Protein AF-A0A1E5R4B5-F1 (afdb_monomer_lite)

Foldseek 3Di:
DDDAWAADLVVLLVLVVCVLCVCLVPDPDPPAPLCLLVLLLVVVPNWFDFLCSRQNLLCLLVSLCVVVVADADLQLSLLSSLLLLLLPDPFDSVLSSQLLNLQQVVQQVVDDPNHRRGDDLVSLVPDDLVRSLVSNVNGVVSSQSSVLSSVSNPDPTRDQDLVVQCVRPSDDDLSSQSSNCRSQQDNDWANFDPQLQQCCLQVVVADDPVRSDGDPDRVVSGVSNPVRGDSSNRNSSVSSRVRCCRQAVDPDPDGNLQLRLRPPRPPRPDHHPPLLVPAVNVCSSVDRPVQVPDDPPDRNVVNVVVSSCCSCVVPVTGTDDDSDRPTHPPAVVQQVVCCVRNVGGSDDDPDPPDDDDDDDDDDDDDDDD

Sequence (369 aa):
MGKTNKMNVSQFVQYINKTVFKSLEEDLPSEYPILAKYKQIRFMRKLMSSTVDVKGCMNTPLVINYKYKIIPSIQDLKLQVLISLMLSPQTKDEMTFDAFENMFIDSLKFDKKGVRKGISIEYLKQKKTDEIDELIKKVGFHKRKAQNIKDLSELTEVPEKYEEVLDIKGVGPKIGLLYMQNGVGENMGIGVDTHVNRFASKFEWIKNDKGRKPLKNAEHTRELLEASIEKKFWAEINLILVGFGQNICTSTQRPKCDVCLVSKCKDRRVEIDETLKNGIVKDIEDLDISYLSKENADKNYRKILAWKVLVQERYGIEMRFGDEDLLGDWDQKFDQLSKELYGYGLLEEKDANEPKFKKVKIEVKQEII

Secondary structure (DSSP, 8-state):
--------HHHHHHHHHHHHTGGGSS---TT-HHHHHHHHHHHHHHTB--HHHHHSTTTHHHHHHHHHT----HHHHHHHHHHHHHH-TTS-HHHHHHHHHHHHHHHTT--SSS---SS-HHHHHH--HHHHHHHHTTSTTHHHHHHHHHHGGG-SS---SHHHHHTSBTB-HHHHHHHIIIII----S----HHHHHHHHHTT-S--TTTTSPPS-HHHHHHHHHTTS-GGGTTHHHHHHHHHHHHTS-SSS---TTT---TT-TT--SPPPHHHHTTHHHHTTT--GGGGTSS-HHHHHHHHHHHHHHHHHHH-PPBP-TT-----SSHHHHHHHHHHHHSS-SS----TT---PPPP---------

Organism: Hanseniaspora uvarum (NCBI:txid29833)

pLDDT: mean 73.56, std 23.12, range [24.83, 98.69]

Structure (mmCIF, N/CA/C/O backbone):
data_AF-A0A1E5R4B5-F1
#
_entry.id   AF-A0A1E5R4B5-F1
#
loop_
_atom_site.group_PDB
_atom_site.id
_atom_site.type_symbol
_atom_site.label_atom_id
_atom_site.label_alt_id
_atom_site.label_comp_id
_atom_site.label_asym_id
_atom_site.label_entity_id
_atom_site.label_seq_id
_atom_site.pdbx_PDB_ins_code
_atom_site.Cartn_x
_atom_site.Cartn_y
_atom_site.Cartn_z
_atom_site.occupancy
_atom_site.B_iso_or_equiv
_atom_site.auth_seq_id
_atom_site.auth_comp_id
_atom_site.auth_asym_id
_atom_site.auth_atom_id
_atom_site.pdbx_PDB_model_num
ATOM 1 N N . MET A 1 1 ? -8.363 41.975 3.048 1.00 30.12 1 MET A N 1
ATOM 2 C CA . MET A 1 1 ? -8.986 40.772 2.448 1.00 30.12 1 MET A CA 1
ATOM 3 C C . MET A 1 1 ? -7.938 40.022 1.629 1.00 30.12 1 MET A C 1
ATOM 5 O O . MET A 1 1 ? -7.743 40.351 0.468 1.00 30.12 1 MET A O 1
ATOM 9 N N . GLY A 1 2 ? -7.221 39.068 2.229 1.00 28.16 2 GLY A N 1
ATOM 10 C CA . GLY A 1 2 ? -6.263 38.222 1.505 1.00 28.16 2 GLY A CA 1
ATOM 11 C C . GLY A 1 2 ? -6.908 36.894 1.117 1.00 28.16 2 GLY A C 1
ATOM 12 O O . GLY A 1 2 ? -7.425 36.199 1.990 1.00 28.16 2 GLY A O 1
ATOM 13 N N . LYS A 1 3 ? -6.899 36.541 -0.174 1.00 28.03 3 LYS A N 1
ATOM 14 C CA . LYS A 1 3 ? -7.256 35.187 -0.619 1.00 28.03 3 LYS A CA 1
ATOM 15 C C . LYS A 1 3 ? -6.057 34.276 -0.376 1.00 28.03 3 LYS A C 1
ATOM 17 O O . LYS A 1 3 ? -5.090 34.319 -1.125 1.00 28.03 3 LYS A O 1
ATOM 22 N N . THR A 1 4 ? -6.136 33.477 0.676 1.00 28.89 4 THR A N 1
ATOM 23 C CA . THR A 1 4 ? -5.170 32.423 0.972 1.00 28.89 4 THR A CA 1
ATOM 24 C C . THR A 1 4 ? -5.461 31.193 0.104 1.00 28.89 4 THR A C 1
ATOM 26 O O . THR A 1 4 ? -6.554 30.627 0.189 1.00 28.89 4 THR A O 1
ATOM 29 N N . ASN A 1 5 ? -4.514 30.801 -0.759 1.00 31.53 5 ASN A N 1
ATOM 30 C CA . ASN A 1 5 ? -4.542 29.509 -1.467 1.00 31.53 5 ASN A CA 1
ATOM 31 C C . ASN A 1 5 ? -4.562 28.393 -0.403 1.00 31.53 5 ASN A C 1
ATOM 33 O O . ASN A 1 5 ? -3.662 28.419 0.414 1.00 31.53 5 ASN A O 1
ATOM 37 N N . LYS A 1 6 ? -5.510 27.426 -0.399 1.00 31.11 6 LYS A N 1
ATOM 38 C CA . LYS A 1 6 ? -5.660 26.354 0.638 1.00 31.11 6 LYS A CA 1
ATOM 39 C C . LYS A 1 6 ? -5.664 24.915 0.085 1.00 31.11 6 LYS A C 1
ATOM 41 O O . LYS A 1 6 ? -6.312 24.714 -0.926 1.00 31.11 6 LYS A O 1
ATOM 46 N N . MET A 1 7 ? -5.032 23.935 0.740 1.00 36.53 7 MET A N 1
ATOM 47 C CA . MET A 1 7 ? -4.435 22.782 0.053 1.00 36.53 7 MET A CA 1
ATOM 48 C C . MET A 1 7 ? -5.426 21.726 -0.389 1.00 36.53 7 MET A C 1
ATOM 50 O O . MET A 1 7 ? -6.544 21.574 0.112 1.00 36.53 7 MET A O 1
ATOM 54 N N . ASN A 1 8 ? -4.994 20.996 -1.398 1.00 33.16 8 ASN A N 1
ATOM 55 C CA . ASN A 1 8 ? -5.771 19.990 -2.057 1.00 33.16 8 ASN A CA 1
ATOM 56 C C . ASN A 1 8 ? -5.171 18.613 -1.793 1.00 33.16 8 ASN A C 1
ATOM 58 O O . ASN A 1 8 ? -3.956 18.419 -1.751 1.00 33.16 8 ASN A O 1
ATOM 62 N N . VAL A 1 9 ? -6.071 17.646 -1.638 1.00 32.88 9 VAL A N 1
ATOM 63 C CA . VAL A 1 9 ? -5.762 16.230 -1.425 1.00 32.88 9 VAL A CA 1
ATOM 64 C C . VAL A 1 9 ? -4.741 15.720 -2.450 1.00 32.88 9 VAL A C 1
ATOM 66 O O . VAL A 1 9 ? -3.863 14.944 -2.094 1.00 32.88 9 VAL A O 1
ATOM 69 N N . SER A 1 10 ? -4.803 16.204 -3.692 1.00 31.56 10 SER A N 1
ATOM 70 C CA . SER A 1 10 ? -3.865 15.877 -4.763 1.00 31.56 10 SER A CA 1
ATOM 71 C C . SER A 1 10 ? -2.447 16.411 -4.519 1.00 31.56 10 SER A C 1
ATOM 73 O O . SER A 1 10 ? -1.508 15.642 -4.688 1.00 31.56 10 SER A O 1
ATOM 75 N N . GLN A 1 11 ? -2.239 17.646 -4.032 1.00 35.59 11 GLN A N 1
ATOM 76 C CA . GLN A 1 11 ? -0.881 18.086 -3.651 1.00 35.59 11 GLN A CA 1
ATOM 77 C C . GLN A 1 11 ? -0.393 17.462 -2.361 1.00 35.59 11 GLN A C 1
ATOM 79 O O . GLN A 1 11 ? 0.790 17.194 -2.244 1.00 35.59 11 GLN A O 1
ATOM 84 N N . PHE A 1 12 ? -1.266 17.231 -1.383 1.00 36.06 12 PHE A N 1
ATOM 85 C CA . PHE A 1 12 ? -0.868 16.536 -0.162 1.00 36.06 12 PHE A CA 1
ATOM 86 C C . PHE A 1 12 ? -0.370 15.119 -0.495 1.00 36.06 12 PHE A C 1
ATOM 88 O O . PHE A 1 12 ? 0.676 14.679 -0.019 1.00 36.06 12 PHE A O 1
ATOM 95 N N . VAL A 1 13 ? -1.053 14.452 -1.430 1.00 34.78 13 VAL A N 1
ATOM 96 C CA . VAL A 1 13 ? -0.585 13.208 -2.045 1.00 34.78 13 VAL A CA 1
ATOM 97 C C . VAL A 1 13 ? 0.692 13.433 -2.862 1.00 34.78 13 VAL A C 1
ATOM 99 O O . VAL A 1 13 ? 1.613 12.633 -2.723 1.00 34.78 13 VAL A O 1
ATOM 102 N N . GLN A 1 14 ? 0.827 14.499 -3.662 1.00 35.31 14 GLN A N 1
ATOM 103 C CA . GLN A 1 14 ? 2.099 14.838 -4.327 1.00 35.31 14 GLN A CA 1
ATOM 104 C C . GLN A 1 14 ? 3.229 15.122 -3.326 1.00 35.31 14 GLN A C 1
ATOM 106 O O . GLN A 1 14 ? 4.373 14.846 -3.662 1.00 35.31 14 GLN A O 1
ATOM 111 N N . TYR A 1 15 ? 2.937 15.606 -2.116 1.00 36.91 15 TYR A N 1
ATOM 112 C CA . TYR A 1 15 ? 3.918 15.902 -1.081 1.00 36.91 15 TYR A CA 1
ATOM 113 C C . TYR A 1 15 ? 4.430 14.620 -0.418 1.00 36.91 15 TYR A C 1
ATOM 115 O O . TYR A 1 15 ? 5.636 14.394 -0.398 1.00 36.91 15 TYR A O 1
ATOM 123 N N . ILE A 1 16 ? 3.531 13.739 0.041 1.00 33.56 16 ILE A N 1
ATOM 124 C CA . ILE A 1 16 ? 3.912 12.399 0.532 1.00 33.56 16 ILE A CA 1
ATOM 125 C C . ILE A 1 16 ? 4.726 11.677 -0.551 1.00 33.56 16 ILE A C 1
ATOM 127 O O . ILE A 1 16 ? 5.775 11.093 -0.283 1.00 33.56 16 ILE A O 1
ATOM 131 N N . ASN A 1 17 ? 4.290 11.800 -1.808 1.00 36.16 17 ASN A N 1
ATOM 132 C CA . ASN A 1 17 ? 5.069 11.358 -2.953 1.00 36.16 17 ASN A CA 1
ATOM 133 C C . ASN A 1 17 ? 6.431 12.079 -3.039 1.00 36.16 17 ASN A C 1
ATOM 135 O O . ASN A 1 17 ? 7.416 11.393 -3.245 1.00 36.16 17 ASN A O 1
ATOM 139 N N . LYS A 1 18 ? 6.548 13.399 -2.849 1.00 34.78 18 LYS A N 1
ATOM 140 C CA . LYS A 1 18 ? 7.823 14.149 -2.873 1.00 34.78 18 LYS A CA 1
ATOM 141 C C . LYS A 1 18 ? 8.830 13.630 -1.839 1.00 34.78 18 LYS A C 1
ATOM 143 O O . LYS A 1 18 ? 10.016 13.629 -2.140 1.00 34.78 18 LYS A O 1
ATOM 148 N N . THR A 1 19 ? 8.383 13.138 -0.681 1.00 35.81 19 THR A N 1
ATOM 149 C CA . THR A 1 19 ? 9.247 12.467 0.311 1.00 35.81 19 THR A CA 1
ATOM 150 C C . THR A 1 19 ? 9.650 11.059 -0.137 1.00 35.81 19 THR A C 1
ATOM 152 O O . THR A 1 19 ? 10.835 10.736 -0.142 1.00 35.81 19 THR A O 1
ATOM 155 N N . VAL A 1 20 ? 8.695 10.238 -0.592 1.00 35.91 20 VAL A N 1
ATOM 156 C CA . VAL A 1 20 ? 8.961 8.891 -1.149 1.00 35.91 20 VAL A CA 1
ATOM 157 C C . VAL A 1 20 ? 9.905 8.961 -2.360 1.00 35.91 20 VAL A C 1
ATOM 159 O O . VAL A 1 20 ? 10.783 8.124 -2.531 1.00 35.91 20 VAL A O 1
ATOM 162 N N . PHE A 1 21 ? 9.750 9.999 -3.176 1.00 38.56 21 PHE A N 1
ATOM 163 C CA . PHE A 1 21 ? 10.523 10.297 -4.373 1.00 38.56 21 PHE A CA 1
ATOM 164 C C . PHE A 1 21 ? 11.685 11.273 -4.118 1.00 38.56 21 PHE A C 1
ATOM 166 O O . PHE A 1 21 ? 12.286 11.739 -5.085 1.00 38.56 21 PHE A O 1
ATOM 173 N N . LYS A 1 22 ? 12.034 11.600 -2.865 1.00 37.03 22 LYS A N 1
ATOM 174 C CA . LYS A 1 22 ? 13.129 12.550 -2.587 1.00 37.03 22 LYS A CA 1
ATOM 175 C C . LYS A 1 22 ? 14.480 11.973 -3.005 1.00 37.03 22 LYS A C 1
ATOM 177 O O . LYS A 1 22 ? 15.272 12.630 -3.670 1.00 37.03 22 LYS A O 1
ATOM 182 N N . SER A 1 23 ? 14.649 10.670 -2.787 1.00 38.56 23 SER A N 1
ATOM 183 C CA . SER A 1 23 ? 15.762 9.870 -3.304 1.00 38.56 23 SER A CA 1
ATOM 184 C C . SER A 1 23 ? 15.718 9.649 -4.826 1.00 38.56 23 SER A C 1
ATOM 186 O O . SER A 1 23 ? 16.389 8.751 -5.326 1.00 38.56 23 SER A O 1
ATOM 188 N N . LEU A 1 24 ? 14.903 10.391 -5.591 1.00 37.53 24 LEU A N 1
ATOM 189 C CA . LEU A 1 24 ? 15.073 10.488 -7.044 1.00 37.53 24 LEU A CA 1
ATOM 190 C C . LEU A 1 24 ? 16.281 11.363 -7.409 1.00 37.53 24 LEU A C 1
ATOM 192 O O . LEU A 1 24 ? 16.841 11.159 -8.472 1.00 37.53 24 LEU A O 1
ATOM 196 N N . GLU A 1 25 ? 16.679 12.322 -6.573 1.00 38.19 25 GLU A N 1
ATOM 197 C CA . GLU A 1 25 ? 17.900 13.117 -6.810 1.00 38.19 25 GLU A CA 1
ATOM 198 C C . GLU A 1 25 ? 19.180 12.351 -6.446 1.00 38.19 25 GLU A C 1
ATOM 200 O O . GLU A 1 25 ? 20.282 12.780 -6.773 1.00 38.19 25 GLU A O 1
ATOM 205 N N . GLU A 1 26 ? 19.035 11.199 -5.791 1.00 45.81 26 GLU A N 1
ATOM 206 C CA . GLU A 1 26 ? 20.134 10.303 -5.466 1.00 45.81 26 GLU A CA 1
ATOM 207 C C . GLU A 1 26 ? 20.318 9.236 -6.546 1.00 45.81 26 GLU A C 1
ATOM 209 O O . GLU A 1 26 ? 19.380 8.510 -6.896 1.00 45.81 26 GLU A O 1
ATOM 214 N N . ASP A 1 27 ? 21.564 9.065 -6.990 1.00 47.72 27 ASP A N 1
ATOM 215 C CA . ASP A 1 27 ? 21.955 7.952 -7.846 1.00 47.72 27 ASP A CA 1
ATOM 216 C C . ASP A 1 27 ? 21.569 6.606 -7.210 1.00 47.72 27 ASP A C 1
ATOM 218 O O . ASP A 1 27 ? 22.111 6.170 -6.191 1.00 47.72 27 ASP A O 1
ATOM 222 N N . LEU A 1 28 ? 20.637 5.909 -7.864 1.00 50.09 28 LEU A N 1
ATOM 223 C CA . LEU A 1 28 ? 20.473 4.463 -7.733 1.00 50.09 28 LEU A CA 1
ATOM 224 C C . LEU A 1 28 ? 21.757 3.815 -8.294 1.00 50.09 28 LEU A C 1
ATOM 226 O O . LEU A 1 28 ? 21.981 3.948 -9.508 1.00 50.09 28 LEU A O 1
ATOM 230 N N . PRO A 1 29 ? 22.587 3.132 -7.479 1.00 47.28 29 PRO A N 1
ATOM 231 C CA . PRO A 1 29 ? 23.932 2.715 -7.872 1.00 47.28 29 PRO A CA 1
ATOM 232 C C . PRO A 1 29 ? 23.904 1.832 -9.121 1.00 47.28 29 PRO A C 1
ATOM 234 O O . PRO A 1 29 ? 23.050 0.957 -9.277 1.00 47.28 29 PRO A O 1
ATOM 237 N N . SER A 1 30 ? 24.834 2.073 -10.044 1.00 44.59 30 SER A N 1
ATOM 238 C CA . SER A 1 30 ? 24.826 1.444 -11.372 1.00 44.59 30 SER A CA 1
ATOM 239 C C . SER A 1 30 ? 25.215 -0.040 -11.363 1.00 44.59 30 SER A C 1
ATOM 241 O O . SER A 1 30 ? 24.959 -0.741 -12.341 1.00 44.59 30 SER A O 1
ATOM 243 N N . GLU A 1 31 ? 25.796 -0.536 -10.268 1.00 48.47 31 GLU A N 1
ATOM 244 C CA . GLU A 1 31 ? 26.486 -1.832 -10.222 1.00 48.47 31 GLU A CA 1
ATOM 245 C C . GLU A 1 31 ? 25.562 -3.062 -10.213 1.00 48.47 31 GLU A C 1
ATOM 247 O O . GLU A 1 31 ? 26.013 -4.167 -10.518 1.00 48.47 31 GLU A O 1
ATOM 252 N N . TYR A 1 32 ? 24.261 -2.903 -9.934 1.00 53.53 32 TYR A N 1
ATOM 253 C CA . TYR A 1 32 ? 23.318 -4.025 -9.925 1.00 53.53 32 TYR A CA 1
ATOM 254 C C . TYR A 1 32 ? 22.326 -3.990 -11.108 1.00 53.53 32 TYR A C 1
ATOM 256 O O . TYR A 1 32 ? 21.419 -3.151 -11.132 1.00 53.53 32 TYR A O 1
ATOM 264 N N . PRO A 1 33 ? 22.359 -4.980 -12.031 1.00 55.12 33 PRO A N 1
ATOM 265 C CA . PRO A 1 33 ? 21.401 -5.107 -13.145 1.00 55.12 33 PRO A CA 1
ATOM 266 C C . PRO A 1 33 ? 19.920 -5.186 -12.727 1.00 55.12 33 PRO A C 1
ATOM 268 O O . PRO A 1 33 ? 19.020 -4.958 -13.539 1.00 55.12 33 PRO A O 1
ATOM 271 N N . ILE A 1 34 ? 19.667 -5.506 -11.454 1.00 59.16 34 ILE A N 1
ATOM 272 C CA . ILE A 1 34 ? 18.358 -5.480 -10.793 1.00 59.16 34 ILE A CA 1
ATOM 273 C C . ILE A 1 34 ? 17.714 -4.079 -10.873 1.00 59.16 34 ILE A C 1
ATOM 275 O O . ILE A 1 34 ? 16.523 -3.956 -11.178 1.00 59.16 34 ILE A O 1
ATOM 279 N N . LEU A 1 35 ? 18.518 -3.021 -10.697 1.00 68.38 35 LEU A N 1
ATOM 280 C CA . LEU A 1 35 ? 18.054 -1.649 -10.507 1.00 68.38 35 LEU A CA 1
ATOM 281 C C . LEU A 1 35 ? 17.674 -0.966 -11.821 1.00 68.38 35 LEU A C 1
ATOM 283 O O . LEU A 1 35 ? 16.811 -0.100 -11.797 1.00 68.38 35 LEU A O 1
ATOM 287 N N . ALA A 1 36 ? 18.207 -1.379 -12.976 1.00 75.25 36 ALA A N 1
ATOM 288 C CA . ALA A 1 36 ? 17.871 -0.761 -14.267 1.00 75.25 36 ALA A CA 1
ATOM 289 C C . ALA A 1 36 ? 16.359 -0.814 -14.569 1.00 75.25 36 ALA A C 1
ATOM 291 O O . ALA A 1 36 ? 15.733 0.201 -14.868 1.00 75.25 36 ALA A O 1
ATOM 292 N N . LYS A 1 37 ? 15.726 -1.982 -14.388 1.00 82.69 37 LYS A N 1
ATOM 293 C CA . LYS A 1 37 ? 14.265 -2.121 -14.542 1.00 82.69 37 LYS A CA 1
ATOM 294 C C . LYS A 1 37 ? 13.506 -1.355 -13.452 1.00 82.69 37 LYS A C 1
ATOM 296 O O . LYS A 1 37 ? 12.418 -0.850 -13.716 1.00 82.69 37 LYS A O 1
ATOM 301 N N . TYR A 1 38 ? 14.066 -1.256 -12.243 1.00 82.94 38 TYR A N 1
ATOM 302 C CA . TYR A 1 38 ? 13.466 -0.488 -11.153 1.00 82.94 38 TYR A CA 1
ATOM 303 C C . TYR A 1 38 ? 13.477 1.021 -11.445 1.00 82.94 38 TYR A C 1
ATOM 305 O O . TYR A 1 38 ? 12.411 1.629 -11.373 1.00 82.94 38 TYR A O 1
ATOM 313 N N . LYS A 1 39 ? 14.607 1.594 -11.901 1.00 77.31 39 LYS A N 1
ATOM 314 C CA . LYS A 1 39 ? 14.732 2.986 -12.388 1.00 77.31 39 LYS A CA 1
ATOM 315 C C . LYS A 1 39 ? 13.614 3.322 -13.379 1.00 77.31 39 LYS A C 1
ATOM 317 O O . LYS A 1 39 ? 12.873 4.278 -13.180 1.00 77.31 39 LYS A O 1
ATOM 322 N N . GLN A 1 40 ? 13.415 2.474 -14.390 1.00 82.38 40 GLN A N 1
ATOM 323 C CA . GLN A 1 40 ? 12.398 2.663 -15.435 1.00 82.38 40 GLN A CA 1
ATOM 324 C C . GLN A 1 40 ? 10.958 2.627 -14.888 1.00 82.38 40 GLN A C 1
ATOM 326 O O . GLN A 1 40 ? 10.103 3.410 -15.310 1.00 82.38 40 GLN A O 1
ATOM 331 N N . ILE A 1 41 ? 10.670 1.735 -13.932 1.00 86.94 41 ILE A N 1
ATOM 332 C CA . ILE A 1 41 ? 9.365 1.667 -13.254 1.00 86.94 41 ILE A CA 1
ATOM 333 C C . ILE A 1 41 ? 9.134 2.915 -12.401 1.00 86.94 41 ILE A C 1
ATOM 335 O O . ILE A 1 41 ? 8.070 3.531 -12.480 1.00 86.94 41 ILE A O 1
ATOM 339 N N . ARG A 1 42 ? 10.138 3.299 -11.614 1.00 79.69 42 ARG A N 1
ATOM 340 C CA . ARG A 1 42 ? 10.139 4.459 -10.722 1.00 79.69 42 ARG A CA 1
ATOM 341 C C . ARG A 1 42 ? 9.941 5.764 -11.504 1.00 79.69 42 ARG A C 1
ATOM 343 O O . ARG A 1 42 ? 9.079 6.564 -11.146 1.00 79.69 42 ARG A O 1
ATOM 350 N N . PHE A 1 43 ? 10.621 5.905 -12.644 1.00 76.25 43 PHE A N 1
ATOM 351 C CA . PHE A 1 43 ? 10.423 6.984 -13.615 1.00 76.25 43 PHE A CA 1
ATOM 352 C C . PHE A 1 43 ? 8.975 7.054 -14.119 1.00 76.25 43 PHE A C 1
ATOM 354 O O . PHE A 1 43 ? 8.329 8.091 -13.976 1.00 76.25 43 PHE A O 1
ATOM 361 N N . MET A 1 44 ? 8.416 5.947 -14.631 1.00 82.56 44 MET A N 1
ATOM 362 C CA . MET A 1 44 ? 7.006 5.913 -15.053 1.00 82.56 44 MET A CA 1
ATOM 363 C C . MET A 1 44 ? 6.061 6.302 -13.907 1.00 82.56 44 MET A C 1
ATOM 365 O O . MET A 1 44 ? 5.085 7.018 -14.129 1.00 82.56 44 MET A O 1
ATOM 369 N N . ARG A 1 45 ? 6.353 5.865 -12.676 1.00 85.38 45 ARG A N 1
ATOM 370 C CA . ARG A 1 45 ? 5.545 6.181 -11.492 1.00 85.38 45 ARG A CA 1
ATOM 371 C C . ARG A 1 45 ? 5.589 7.647 -11.084 1.00 85.38 45 ARG A C 1
ATOM 373 O O . ARG A 1 45 ? 4.544 8.132 -10.662 1.00 85.38 45 ARG A O 1
ATOM 380 N N . LYS A 1 46 ? 6.698 8.366 -11.297 1.00 71.12 46 LYS A N 1
ATOM 381 C CA . LYS A 1 46 ? 6.769 9.829 -11.102 1.00 71.12 46 LYS A CA 1
ATOM 382 C C . LYS A 1 46 ? 5.733 10.579 -11.952 1.00 71.12 46 LYS A C 1
ATOM 384 O O . LYS A 1 46 ? 5.234 11.621 -11.542 1.00 71.12 46 LYS A O 1
ATOM 389 N N . LEU A 1 47 ? 5.412 10.052 -13.135 1.00 70.25 47 LEU A N 1
ATOM 390 C CA . LEU A 1 47 ? 4.634 10.746 -14.165 1.00 70.25 47 LEU A CA 1
ATOM 391 C C . LEU A 1 47 ? 3.121 10.455 -14.147 1.00 70.25 47 LEU A C 1
ATOM 393 O O . LEU A 1 47 ? 2.386 11.125 -14.870 1.00 70.25 47 LEU A O 1
ATOM 397 N N . MET A 1 48 ? 2.650 9.486 -13.355 1.00 73.25 48 MET A N 1
ATOM 398 C CA . MET A 1 48 ? 1.239 9.068 -13.304 1.00 73.25 48 MET A CA 1
ATOM 399 C C . MET A 1 48 ? 0.718 8.966 -11.870 1.00 73.25 48 MET A C 1
ATOM 401 O O . MET A 1 48 ? 1.464 8.609 -10.957 1.00 73.25 48 MET A O 1
ATOM 405 N N . SER A 1 49 ? -0.577 9.186 -11.681 1.00 75.62 49 SER A N 1
ATOM 406 C CA . SER A 1 49 ? -1.270 8.887 -10.423 1.00 75.62 49 SER A CA 1
ATOM 407 C C . SER A 1 49 ? -1.866 7.476 -10.451 1.00 75.62 49 SER A C 1
ATOM 409 O O . SER A 1 49 ? -2.284 6.986 -11.499 1.00 75.62 49 SER A O 1
ATOM 411 N N . SER A 1 50 ? -1.871 6.788 -9.311 1.00 83.38 50 SER A N 1
ATOM 412 C CA . SER A 1 50 ? -2.424 5.435 -9.142 1.00 83.38 50 SER A CA 1
ATOM 413 C 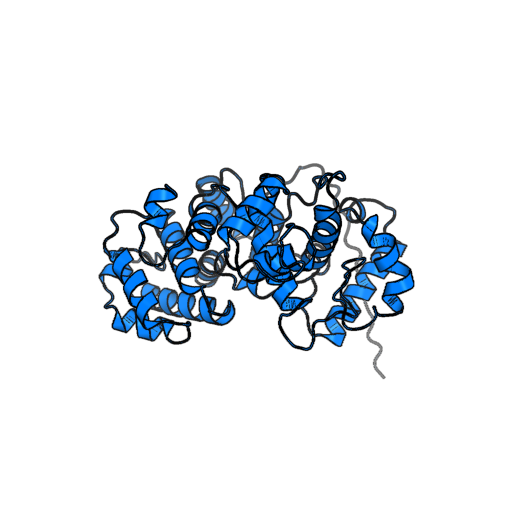C . SER A 1 50 ? -3.349 5.381 -7.930 1.00 83.38 50 SER A C 1
ATOM 415 O O . SER A 1 50 ? -3.161 6.159 -6.997 1.00 83.38 50 SER A O 1
ATOM 417 N N . THR A 1 51 ? -4.291 4.428 -7.885 1.00 85.44 51 THR A N 1
ATOM 418 C CA . THR A 1 51 ? -5.193 4.241 -6.728 1.00 85.44 51 THR A CA 1
ATOM 419 C C . THR A 1 51 ? -4.427 4.231 -5.404 1.00 85.44 51 THR A C 1
ATOM 421 O O . THR A 1 51 ? -4.814 4.942 -4.478 1.00 85.44 51 THR A O 1
ATOM 424 N N . VAL A 1 52 ? -3.321 3.482 -5.322 1.00 83.62 52 VAL A N 1
ATOM 425 C CA . VAL A 1 52 ? -2.513 3.353 -4.099 1.00 83.62 52 VAL A CA 1
ATOM 426 C C . VAL A 1 52 ? -1.954 4.690 -3.579 1.00 83.62 52 VAL A C 1
ATOM 428 O O . VAL A 1 52 ? -1.750 4.829 -2.377 1.00 83.62 52 VAL A O 1
ATOM 431 N N . ASP A 1 53 ? -1.782 5.704 -4.436 1.00 80.38 53 ASP A N 1
ATOM 432 C CA . ASP A 1 53 ? -1.245 7.015 -4.031 1.00 80.38 53 ASP A CA 1
ATOM 433 C C . ASP A 1 53 ? -2.209 7.770 -3.107 1.00 80.38 53 ASP A C 1
ATOM 435 O O . ASP A 1 53 ? -1.772 8.482 -2.207 1.00 80.38 53 ASP A O 1
ATOM 439 N N . VAL A 1 54 ? -3.519 7.596 -3.308 1.00 75.69 54 VAL A N 1
ATOM 440 C CA . VAL A 1 54 ? -4.579 8.283 -2.546 1.00 75.69 54 VAL A CA 1
ATOM 441 C C . VAL A 1 54 ? -5.278 7.327 -1.577 1.00 75.69 54 VAL A C 1
ATOM 443 O O . VAL A 1 54 ? -5.585 7.687 -0.443 1.00 75.69 54 VAL A O 1
ATOM 446 N N . LYS A 1 55 ? -5.550 6.103 -2.038 1.00 83.12 55 LYS A N 1
ATOM 447 C CA . LYS A 1 55 ? -6.372 5.091 -1.361 1.00 83.12 55 LYS A CA 1
ATOM 448 C C . LYS A 1 55 ? -5.577 3.883 -0.864 1.00 83.12 55 LYS A C 1
ATOM 450 O O . LYS A 1 55 ? -6.162 2.941 -0.336 1.00 83.12 55 LYS A O 1
ATOM 455 N N . GLY A 1 56 ? -4.254 3.888 -1.022 1.00 86.94 56 GLY A N 1
ATOM 456 C CA . GLY A 1 56 ? -3.395 2.877 -0.417 1.00 86.94 56 GLY A CA 1
ATOM 457 C C . GLY A 1 56 ? -3.515 2.916 1.105 1.00 86.94 56 GLY A C 1
ATOM 458 O O . GLY A 1 56 ? -3.654 3.984 1.705 1.00 86.94 56 GLY A O 1
ATOM 459 N N . CYS A 1 57 ? -3.458 1.749 1.739 1.00 88.94 57 CYS A N 1
ATOM 460 C CA . CYS A 1 57 ? -3.613 1.603 3.192 1.00 88.94 57 CYS A CA 1
ATOM 461 C C . CYS A 1 57 ? -2.654 2.477 4.027 1.00 88.94 57 CYS A C 1
ATOM 463 O O . CYS A 1 57 ? -3.042 2.957 5.086 1.00 88.94 57 CYS A O 1
ATOM 465 N N . MET A 1 58 ? -1.446 2.756 3.527 1.00 85.38 58 MET A N 1
ATOM 466 C CA . MET A 1 58 ? -0.477 3.654 4.174 1.00 85.38 58 MET A CA 1
ATOM 467 C C . MET A 1 58 ? -0.965 5.117 4.214 1.00 85.38 58 MET A C 1
ATOM 469 O O . MET A 1 58 ? -0.897 5.766 5.251 1.00 85.38 58 MET A O 1
ATOM 473 N N . ASN A 1 59 ? -1.540 5.615 3.112 1.00 80.44 59 ASN A N 1
ATOM 474 C CA . ASN A 1 59 ? -1.945 7.022 2.968 1.00 80.44 59 ASN A CA 1
ATOM 475 C C . ASN A 1 59 ? -3.387 7.287 3.436 1.00 80.44 59 ASN A C 1
ATOM 477 O O . ASN A 1 59 ? -3.741 8.420 3.760 1.00 80.44 59 ASN A O 1
ATOM 481 N N . THR A 1 60 ? -4.219 6.243 3.484 1.00 88.38 60 THR A N 1
ATOM 482 C CA . THR A 1 60 ? -5.654 6.311 3.805 1.00 88.38 60 THR A CA 1
ATOM 483 C C . THR A 1 60 ? -5.958 7.083 5.105 1.00 88.38 60 THR A C 1
ATOM 485 O O . THR A 1 60 ? -6.787 7.994 5.044 1.00 88.38 60 THR A O 1
ATOM 488 N N . PRO A 1 61 ? -5.286 6.829 6.252 1.00 89.75 61 PRO A N 1
ATOM 489 C CA . PRO A 1 61 ? -5.476 7.621 7.471 1.00 89.75 61 PRO A CA 1
ATOM 490 C C . PRO A 1 61 ? -5.220 9.114 7.278 1.00 89.75 61 PRO A C 1
ATOM 492 O O . PRO A 1 61 ? -6.031 9.940 7.691 1.00 89.75 61 PRO A O 1
ATOM 495 N N . LEU A 1 62 ? -4.107 9.470 6.633 1.00 82.31 62 LEU A N 1
ATOM 496 C CA . LEU A 1 62 ? -3.694 10.859 6.441 1.00 82.31 62 LEU A CA 1
ATOM 497 C C . LEU A 1 62 ? -4.688 11.605 5.541 1.00 82.31 62 LEU A C 1
ATOM 499 O O . LEU A 1 62 ? -5.172 12.677 5.903 1.00 82.31 62 LEU A O 1
ATOM 503 N N . VAL A 1 63 ? -5.062 10.995 4.412 1.00 80.31 63 VAL A N 1
ATOM 504 C CA . VAL A 1 63 ? -6.036 11.547 3.455 1.00 80.31 63 VAL A CA 1
ATOM 505 C C . VAL A 1 63 ? -7.410 11.755 4.100 1.00 80.31 63 VAL A C 1
ATOM 507 O O . VAL A 1 63 ? -8.059 12.772 3.846 1.00 80.31 63 VAL A O 1
ATOM 510 N N . ILE A 1 64 ? -7.856 10.832 4.956 1.00 84.94 64 ILE A N 1
ATOM 511 C CA . ILE A 1 64 ? -9.179 10.904 5.592 1.00 84.94 64 ILE A CA 1
ATOM 512 C C . ILE A 1 64 ? -9.191 11.907 6.754 1.00 84.94 64 ILE A C 1
ATOM 514 O O . ILE A 1 64 ? -10.093 12.746 6.802 1.00 84.94 64 ILE A O 1
ATOM 518 N N . ASN A 1 65 ? -8.169 11.934 7.618 1.00 83.75 65 ASN A N 1
ATOM 519 C CA . ASN A 1 65 ? -8.034 12.999 8.624 1.00 83.75 65 ASN A CA 1
ATOM 520 C C . ASN A 1 65 ? -8.037 14.384 7.972 1.00 83.75 65 ASN A C 1
ATOM 522 O O . ASN A 1 65 ? -8.793 15.261 8.395 1.00 83.75 65 ASN A O 1
ATOM 526 N N . TYR A 1 66 ? -7.269 14.551 6.890 1.00 77.69 66 TYR A N 1
ATOM 527 C CA . TYR A 1 66 ? -7.246 15.781 6.106 1.00 77.69 66 TYR A CA 1
ATOM 528 C C . TYR A 1 66 ? -8.642 16.143 5.564 1.00 77.69 66 TYR A C 1
ATOM 530 O O . TYR A 1 66 ? -9.144 17.242 5.818 1.00 77.69 66 TYR A O 1
ATOM 538 N N . LYS A 1 67 ? -9.319 15.203 4.885 1.00 80.50 67 LYS A N 1
ATOM 539 C CA . LYS A 1 67 ? -10.670 15.383 4.314 1.00 80.50 67 LYS A CA 1
ATOM 540 C C . LYS A 1 67 ? -11.694 15.859 5.352 1.00 80.50 67 LYS A C 1
ATOM 542 O O . LYS A 1 67 ? -12.509 16.731 5.048 1.00 80.50 67 LYS A O 1
ATOM 547 N N . TYR A 1 68 ? -11.639 15.318 6.569 1.00 82.06 68 TYR A N 1
ATOM 548 C CA . TYR A 1 68 ? -12.554 15.663 7.664 1.00 82.06 68 TYR A CA 1
ATOM 549 C C . TYR A 1 68 ? -12.027 16.757 8.611 1.00 82.06 68 TYR A C 1
ATOM 551 O O . TYR A 1 68 ? -12.729 17.119 9.558 1.00 82.06 68 TYR A O 1
ATOM 559 N N . LYS A 1 69 ? -10.849 17.335 8.328 1.00 79.62 69 LYS A N 1
ATOM 560 C CA . LYS A 1 69 ? -10.178 18.389 9.119 1.00 79.62 69 LYS A CA 1
ATOM 561 C C . LYS A 1 69 ? -9.940 17.988 10.578 1.00 79.62 69 LYS A C 1
ATOM 563 O O . LYS A 1 69 ? -10.126 18.788 11.495 1.00 79.62 69 LYS A O 1
ATOM 568 N N . ILE A 1 70 ? -9.547 16.736 10.773 1.00 81.75 70 ILE A N 1
ATOM 569 C CA . ILE A 1 70 ? -9.187 16.161 12.067 1.00 81.75 70 ILE A CA 1
ATOM 570 C C . ILE A 1 70 ? -7.669 16.191 12.219 1.00 81.75 70 ILE A C 1
ATOM 572 O O . ILE A 1 70 ? -6.939 15.897 11.275 1.00 81.75 70 ILE A O 1
ATOM 576 N N . ILE A 1 71 ? -7.208 16.543 13.417 1.00 81.44 71 ILE A N 1
ATOM 577 C CA . ILE A 1 71 ? -5.809 16.416 13.826 1.00 81.44 71 ILE A CA 1
ATOM 578 C C . ILE A 1 71 ? -5.794 15.331 14.914 1.00 81.44 71 ILE A C 1
ATOM 580 O O . ILE A 1 71 ? -6.208 15.618 16.040 1.00 81.44 71 ILE A O 1
ATOM 584 N N . PRO A 1 72 ? -5.434 14.079 14.580 1.00 81.69 72 PRO A N 1
ATOM 585 C CA . PRO A 1 72 ? -5.352 12.993 15.552 1.00 81.69 72 PRO A CA 1
ATOM 586 C C . PRO A 1 72 ? -4.146 13.197 16.480 1.00 81.69 72 PRO A C 1
ATOM 588 O O . PRO A 1 72 ? -3.200 13.908 16.134 1.00 81.69 72 PRO A O 1
ATOM 591 N N . SER A 1 73 ? -4.141 12.544 17.646 1.00 82.00 73 SER A N 1
ATOM 592 C CA . SER A 1 73 ? -2.890 12.384 18.396 1.00 82.00 73 SER A CA 1
ATOM 593 C C . SER A 1 73 ? -1.946 11.414 17.672 1.00 82.00 73 SER A C 1
ATOM 595 O O . SER A 1 73 ? -2.385 10.631 16.830 1.00 82.00 73 SER A O 1
ATOM 597 N N . ILE A 1 74 ? -0.657 11.414 18.028 1.00 80.12 74 ILE A N 1
ATOM 598 C CA . ILE A 1 74 ? 0.329 10.454 17.492 1.00 80.12 74 ILE A CA 1
ATOM 599 C C . ILE A 1 74 ? -0.136 9.000 17.696 1.00 80.12 74 ILE A C 1
ATOM 601 O O . ILE A 1 74 ? -0.062 8.195 16.770 1.00 80.12 74 ILE A O 1
ATOM 605 N N . GLN A 1 75 ? -0.684 8.681 18.872 1.00 84.25 75 GLN A N 1
ATOM 606 C CA . GLN A 1 75 ? -1.213 7.350 19.190 1.00 84.25 75 GLN A CA 1
ATOM 607 C C . GLN A 1 75 ? -2.480 7.014 18.381 1.00 84.25 75 GLN A C 1
ATOM 609 O O . GLN A 1 75 ? -2.596 5.909 17.850 1.00 84.25 75 GLN A O 1
ATOM 614 N N . ASP A 1 76 ? -3.397 7.972 18.200 1.00 88.88 76 ASP A N 1
ATOM 615 C CA . ASP A 1 76 ? -4.578 7.774 17.344 1.00 88.88 76 ASP A CA 1
ATOM 616 C C . ASP A 1 76 ? -4.175 7.558 15.873 1.00 88.88 76 ASP A C 1
ATOM 618 O O . ASP A 1 76 ? -4.747 6.705 15.195 1.00 88.88 76 ASP A O 1
ATOM 622 N N . LEU A 1 77 ? -3.167 8.281 15.370 1.00 87.75 77 LEU A N 1
ATOM 623 C CA . LEU A 1 77 ? -2.674 8.109 14.003 1.00 87.75 77 LEU A CA 1
ATOM 624 C C . LEU A 1 77 ? -1.966 6.758 13.812 1.00 87.75 77 LEU A C 1
ATOM 626 O O . LEU A 1 77 ? -2.231 6.079 12.819 1.00 87.75 77 LEU A O 1
ATOM 630 N N . LYS A 1 78 ? -1.137 6.328 14.773 1.00 88.81 78 LYS A N 1
ATOM 631 C CA . LYS A 1 78 ? -0.529 4.984 14.797 1.00 88.81 78 LYS A CA 1
ATOM 632 C C . LYS A 1 78 ? -1.601 3.892 14.733 1.00 88.81 78 LYS A C 1
ATOM 634 O O . LYS A 1 78 ? -1.556 3.039 13.843 1.00 88.81 78 LYS A O 1
ATOM 639 N N . LEU A 1 79 ? -2.632 3.976 15.580 1.00 96.12 79 LEU A N 1
ATOM 640 C CA . LEU A 1 79 ? -3.774 3.053 15.559 1.00 96.12 79 LEU A CA 1
ATOM 641 C C . LEU A 1 79 ? -4.464 3.038 14.187 1.00 96.12 79 LEU A C 1
ATOM 643 O O . LEU A 1 79 ? -4.810 1.982 13.660 1.00 96.12 79 LEU A O 1
ATOM 647 N N . GLN A 1 80 ? -4.663 4.212 13.595 1.00 96.56 80 GLN A N 1
ATOM 648 C CA . GLN A 1 80 ? -5.316 4.365 12.301 1.00 96.56 80 GLN A CA 1
ATOM 649 C C . GLN A 1 80 ? -4.499 3.760 11.146 1.00 96.56 80 GLN A C 1
ATOM 651 O O . GLN A 1 80 ? -5.067 3.058 10.305 1.00 96.56 80 GLN A O 1
ATOM 656 N N . VAL A 1 81 ? -3.177 3.957 11.121 1.00 94.75 81 VAL A N 1
ATOM 657 C CA . VAL A 1 81 ? -2.270 3.283 10.171 1.00 94.75 81 VAL A CA 1
ATOM 658 C C . VAL A 1 81 ? -2.356 1.767 10.335 1.00 94.75 81 VAL A C 1
ATOM 660 O O . VAL A 1 81 ? -2.569 1.060 9.347 1.00 94.75 81 VAL A O 1
ATOM 663 N N . LEU A 1 82 ? -2.300 1.266 11.571 1.00 97.94 82 LEU A N 1
ATOM 664 C CA . LEU A 1 82 ? -2.414 -0.163 11.865 1.00 97.94 82 LEU A CA 1
ATOM 665 C C . LEU A 1 82 ? -3.746 -0.759 11.369 1.00 97.94 82 LEU A C 1
ATOM 667 O O . LEU A 1 82 ? -3.740 -1.745 10.629 1.00 97.94 82 LEU A O 1
ATOM 671 N N . ILE A 1 83 ? -4.883 -0.133 11.692 1.00 98.56 83 ILE A N 1
ATOM 672 C CA . ILE A 1 83 ? -6.216 -0.575 11.245 1.00 98.56 83 ILE A CA 1
ATOM 673 C C . ILE A 1 83 ? -6.302 -0.591 9.717 1.00 98.56 83 ILE A C 1
ATOM 675 O O . ILE A 1 83 ? -6.754 -1.580 9.136 1.00 98.56 83 ILE A O 1
ATOM 679 N N . SER A 1 84 ? -5.833 0.462 9.042 1.00 98.25 84 SER A N 1
ATOM 680 C CA . SER A 1 84 ? -5.862 0.523 7.576 1.00 98.25 84 SER A CA 1
ATOM 681 C C . SER A 1 84 ? -5.013 -0.583 6.933 1.00 98.25 84 SER A C 1
ATOM 683 O O . SER A 1 84 ? -5.446 -1.257 5.989 1.00 98.25 84 SER A O 1
ATOM 685 N N . LEU A 1 85 ? -3.836 -0.866 7.501 1.00 97.69 85 LEU A N 1
ATOM 686 C CA . LEU A 1 85 ? -2.992 -1.982 7.075 1.00 97.69 85 LEU A CA 1
ATOM 687 C C . LEU A 1 85 ? -3.644 -3.350 7.335 1.00 97.69 85 LEU A C 1
ATOM 689 O O . LEU A 1 85 ? -3.531 -4.222 6.470 1.00 97.69 85 LEU A O 1
ATOM 693 N N . MET A 1 86 ? -4.368 -3.536 8.446 1.00 98.31 86 MET A N 1
ATOM 694 C CA . MET A 1 86 ? -5.130 -4.760 8.764 1.00 98.31 86 MET A CA 1
ATOM 695 C C . MET A 1 86 ? -6.355 -4.964 7.855 1.00 98.31 86 MET A C 1
ATOM 697 O O . MET A 1 86 ? -6.742 -6.105 7.580 1.00 98.31 86 MET A O 1
ATOM 701 N N . LEU A 1 87 ? -6.945 -3.885 7.331 1.00 98.31 87 LEU A N 1
ATOM 702 C CA . LEU A 1 87 ? -8.016 -3.947 6.330 1.00 98.31 87 LEU A CA 1
ATOM 703 C C . LEU A 1 87 ? -7.493 -4.343 4.934 1.00 98.31 87 LEU A C 1
ATOM 705 O O . LEU A 1 87 ? -8.184 -5.070 4.217 1.00 98.31 87 LEU A O 1
ATOM 709 N N . SER A 1 88 ? -6.261 -3.967 4.578 1.00 96.12 88 SER A N 1
ATOM 710 C CA . SER A 1 88 ? -5.668 -4.181 3.241 1.00 96.12 88 SER A CA 1
ATOM 711 C C . SER A 1 88 ? -5.560 -5.628 2.696 1.00 96.12 88 SER A C 1
ATOM 713 O O . SER A 1 88 ? -5.684 -5.807 1.480 1.00 96.12 88 SER A O 1
ATOM 715 N N . PRO A 1 89 ? -5.317 -6.703 3.483 1.00 94.38 89 PRO A N 1
ATOM 716 C CA . PRO A 1 89 ? -4.939 -7.994 2.908 1.00 94.38 89 PRO A CA 1
ATOM 717 C C . PRO A 1 89 ? -6.091 -8.631 2.134 1.00 94.38 89 PRO A C 1
ATOM 719 O O . PRO A 1 89 ? -7.199 -8.759 2.657 1.00 94.38 89 PRO A O 1
ATOM 722 N N . GLN A 1 90 ? -5.824 -9.072 0.901 1.00 92.56 90 GLN A N 1
ATOM 723 C CA . GLN A 1 90 ? -6.836 -9.653 0.006 1.00 92.56 90 GLN A CA 1
ATOM 724 C C . GLN A 1 90 ? -8.061 -8.734 -0.177 1.00 92.56 90 GLN A C 1
ATOM 726 O O . GLN A 1 90 ? -9.203 -9.184 -0.225 1.00 92.56 90 GLN A O 1
ATOM 731 N N . THR A 1 91 ? -7.837 -7.422 -0.210 1.00 94.69 91 THR A N 1
ATOM 732 C CA . THR A 1 91 ? -8.856 -6.387 -0.418 1.00 94.69 91 THR A CA 1
ATOM 733 C C . THR A 1 91 ? -8.272 -5.332 -1.354 1.00 94.69 91 THR A C 1
ATOM 735 O O . THR A 1 91 ? -7.064 -5.114 -1.359 1.00 94.69 91 THR A O 1
ATOM 738 N N . LYS A 1 92 ? -9.100 -4.728 -2.212 1.00 93.94 92 LYS A N 1
ATOM 739 C CA . LYS A 1 92 ? -8.646 -3.633 -3.080 1.00 93.94 92 LYS A CA 1
ATOM 740 C C . LYS A 1 92 ? -8.457 -2.355 -2.264 1.00 93.94 92 LYS A C 1
ATOM 742 O O . LYS A 1 92 ? -9.184 -2.146 -1.292 1.00 93.94 92 LYS A O 1
ATOM 747 N N . ASP A 1 93 ? -7.554 -1.485 -2.697 1.00 93.69 93 ASP A N 1
ATOM 748 C CA . ASP A 1 93 ? -7.315 -0.186 -2.057 1.00 93.69 93 ASP A CA 1
ATOM 749 C C . ASP A 1 93 ? -8.606 0.641 -1.951 1.00 93.69 93 ASP A C 1
ATOM 751 O O . ASP A 1 93 ? -8.907 1.163 -0.883 1.00 93.69 93 ASP A O 1
ATOM 755 N N . GLU A 1 94 ? -9.456 0.669 -2.988 1.00 94.19 94 GLU A N 1
ATOM 756 C CA . GLU A 1 94 ? -10.727 1.406 -2.926 1.00 94.19 94 GLU A CA 1
ATOM 757 C C . GLU A 1 94 ? -11.664 0.872 -1.835 1.00 94.19 94 GLU A C 1
ATOM 759 O O . GLU A 1 94 ? -12.266 1.652 -1.108 1.00 94.19 94 GLU A O 1
ATOM 764 N N . MET A 1 95 ? -11.765 -0.452 -1.686 1.00 97.50 95 MET A N 1
ATOM 765 C CA . MET A 1 95 ? -12.623 -1.068 -0.663 1.00 97.50 95 MET A CA 1
ATOM 766 C C . MET A 1 95 ? -12.034 -0.916 0.747 1.00 97.50 95 MET A C 1
ATOM 768 O O . MET A 1 95 ? -12.781 -0.878 1.720 1.00 97.50 95 MET A O 1
ATOM 772 N N . THR A 1 96 ? -10.704 -0.826 0.853 1.00 97.31 96 THR A N 1
ATOM 773 C CA . THR A 1 96 ? -9.977 -0.561 2.104 1.00 97.31 96 THR A CA 1
ATOM 774 C C . THR A 1 96 ? -10.217 0.878 2.561 1.00 97.31 96 THR A C 1
ATOM 776 O O . THR A 1 96 ? -10.592 1.101 3.710 1.00 97.31 96 THR A O 1
ATOM 779 N N . PHE A 1 97 ? -10.084 1.835 1.638 1.00 96.25 97 PHE A N 1
ATOM 780 C CA . PHE A 1 97 ? -10.358 3.252 1.862 1.00 96.25 97 PHE A CA 1
ATOM 781 C C . PHE A 1 97 ? -11.817 3.497 2.258 1.00 96.25 97 PHE A C 1
ATOM 783 O O . PHE A 1 97 ? -12.064 4.111 3.290 1.00 96.25 97 PHE A O 1
ATOM 790 N N . ASP A 1 98 ? -12.780 2.965 1.493 1.00 97.38 98 ASP A N 1
ATOM 791 C CA . ASP A 1 98 ? -14.214 3.101 1.786 1.00 97.38 98 ASP A CA 1
ATOM 792 C C . ASP A 1 98 ? -14.568 2.539 3.182 1.00 97.38 98 ASP A C 1
ATOM 794 O O . ASP A 1 98 ? -15.345 3.138 3.922 1.00 97.38 98 ASP A O 1
ATOM 798 N N . ALA A 1 99 ? -13.995 1.392 3.565 1.00 98.31 99 ALA A N 1
ATOM 799 C CA . ALA A 1 99 ? -14.246 0.765 4.865 1.00 98.31 99 ALA A CA 1
ATOM 800 C C . ALA A 1 99 ? -13.627 1.544 6.035 1.00 98.31 99 ALA A C 1
ATOM 802 O O . ALA A 1 99 ? -14.274 1.718 7.070 1.00 98.31 99 ALA A O 1
ATOM 803 N N . PHE A 1 100 ? -12.403 2.049 5.864 1.00 98.50 100 PHE A N 1
ATOM 804 C CA . PHE A 1 100 ? -11.778 2.931 6.846 1.00 98.50 100 PHE A CA 1
ATOM 805 C C . PHE A 1 100 ? -12.564 4.245 6.979 1.00 98.50 100 PHE A C 1
ATOM 807 O O . PHE A 1 100 ? -12.818 4.696 8.093 1.00 98.50 100 PHE A O 1
ATOM 814 N N . GLU A 1 101 ? -13.009 4.835 5.866 1.00 97.62 101 GLU A N 1
ATOM 815 C CA . GLU A 1 101 ? -13.831 6.049 5.864 1.00 97.62 101 GLU A CA 1
ATOM 816 C C . GLU A 1 101 ? -15.171 5.838 6.583 1.00 97.62 101 GLU A C 1
ATOM 818 O O . GLU A 1 101 ? -15.565 6.688 7.379 1.00 97.62 101 GLU A O 1
ATOM 823 N N . ASN A 1 102 ? -15.835 4.690 6.399 1.00 98.12 102 ASN A N 1
ATOM 824 C CA . ASN A 1 102 ? -17.046 4.347 7.153 1.00 98.12 102 ASN A CA 1
ATOM 825 C C . ASN A 1 102 ? -16.792 4.325 8.669 1.00 98.12 102 ASN A C 1
ATOM 827 O O . ASN A 1 102 ? -17.551 4.936 9.424 1.00 98.12 102 ASN A O 1
ATOM 831 N N . MET A 1 103 ? -15.724 3.649 9.115 1.00 97.69 103 MET A N 1
ATOM 832 C CA . MET A 1 103 ? -15.333 3.625 10.531 1.00 97.69 103 MET A CA 1
ATOM 833 C C . MET A 1 103 ? -15.003 5.027 11.054 1.00 97.69 103 MET A C 1
ATOM 835 O O . MET A 1 103 ? -15.395 5.379 12.164 1.00 97.69 103 MET A O 1
ATOM 839 N N . PHE A 1 104 ? -14.321 5.842 10.250 1.00 96.88 104 PHE A N 1
ATOM 840 C CA . PHE A 1 104 ? -13.943 7.202 10.618 1.00 96.88 104 PHE A CA 1
ATOM 841 C C . PHE A 1 104 ? -15.170 8.113 10.756 1.00 96.88 104 PHE A C 1
ATOM 843 O O . PHE A 1 104 ? -15.341 8.765 11.779 1.00 96.88 104 PHE A O 1
ATOM 850 N N . ILE A 1 105 ? -16.081 8.119 9.775 1.00 95.38 105 ILE A N 1
ATOM 851 C CA . ILE A 1 105 ? -17.352 8.863 9.850 1.00 95.38 105 ILE A CA 1
ATOM 852 C C . ILE A 1 105 ? -18.173 8.416 11.065 1.00 95.38 105 ILE A C 1
ATOM 854 O O . ILE A 1 105 ? -18.802 9.246 11.726 1.00 95.38 105 ILE A O 1
ATOM 858 N N . ASP A 1 106 ? -18.189 7.116 11.365 1.00 95.38 106 ASP A N 1
ATOM 859 C CA . ASP A 1 106 ? -18.877 6.593 12.540 1.00 95.38 106 ASP A CA 1
ATOM 860 C C . ASP A 1 106 ? -18.235 7.068 13.849 1.00 95.38 106 ASP A C 1
ATOM 862 O O . ASP A 1 106 ? -18.958 7.489 14.752 1.00 95.38 106 ASP A O 1
ATOM 866 N N . SER A 1 107 ? -16.904 7.105 13.935 1.00 94.00 107 SER A N 1
ATOM 867 C CA . SER A 1 107 ? -16.203 7.594 15.125 1.00 94.00 107 SER A CA 1
ATOM 868 C C . SER A 1 107 ? -16.384 9.095 15.365 1.00 94.00 107 SER A C 1
ATOM 870 O O . SER A 1 107 ? -16.459 9.511 16.521 1.00 94.00 107 SER A O 1
ATOM 872 N N . LEU A 1 108 ? -16.591 9.908 14.318 1.00 90.88 108 LEU A N 1
ATOM 873 C CA . LEU A 1 108 ? -16.935 11.334 14.465 1.00 90.88 108 LEU A CA 1
ATOM 874 C C . LEU A 1 108 ? -18.281 11.585 15.173 1.00 90.88 108 LEU A C 1
ATOM 876 O O . LEU A 1 108 ? -18.529 12.713 15.604 1.00 90.88 108 LEU A O 1
ATOM 880 N N . LYS A 1 109 ? -19.142 10.566 15.310 1.00 87.38 109 LYS A N 1
ATOM 881 C CA . LYS A 1 109 ? -20.385 10.636 16.102 1.00 87.38 109 LYS A CA 1
ATOM 882 C C . LYS A 1 109 ? -20.120 10.504 17.607 1.00 87.38 109 LYS A C 1
ATOM 884 O O . LYS A 1 109 ? -20.934 10.954 18.409 1.00 87.38 109 LY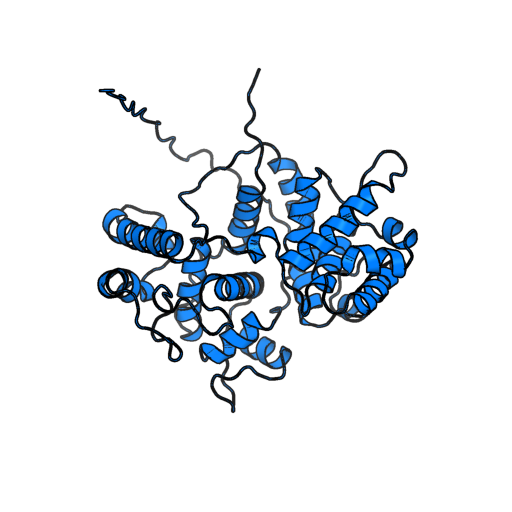S A O 1
ATOM 889 N N . PHE A 1 110 ? -19.001 9.890 17.995 1.00 74.81 110 PHE A N 1
ATOM 890 C CA . PHE A 1 110 ? -18.619 9.652 19.388 1.00 74.81 110 PHE A CA 1
ATOM 891 C C . PHE A 1 110 ? -17.840 10.844 19.949 1.00 74.81 110 PHE A C 1
ATOM 893 O O . PHE A 1 110 ? -16.669 10.746 20.313 1.00 74.81 110 PHE A O 1
ATOM 900 N N . ASP A 1 111 ? -18.514 11.988 20.028 1.00 62.69 111 ASP A N 1
ATOM 901 C CA . ASP A 1 111 ? -17.953 13.193 20.626 1.00 62.69 111 ASP A CA 1
ATOM 902 C C . ASP A 1 111 ? -18.135 13.188 22.155 1.00 62.69 111 ASP A C 1
ATOM 904 O O . ASP A 1 111 ? -19.251 13.262 22.677 1.00 62.69 111 ASP A O 1
ATOM 908 N N . LYS A 1 112 ? -17.018 13.136 22.886 1.00 57.12 112 LYS A N 1
ATOM 909 C CA . LYS A 1 112 ? -16.961 13.524 24.298 1.00 57.12 112 LYS A CA 1
ATOM 910 C C . LYS A 1 112 ? -16.144 14.814 24.412 1.00 57.12 112 LYS A C 1
ATOM 912 O O . LYS A 1 112 ? -14.919 14.774 24.345 1.00 57.12 112 LYS A O 1
ATOM 917 N N . LYS A 1 113 ? -16.836 15.918 24.727 1.00 60.34 113 LYS A N 1
ATOM 918 C CA . LYS A 1 113 ? -16.292 17.258 25.055 1.00 60.34 113 LYS A CA 1
ATOM 919 C C . LYS A 1 113 ? -15.829 18.137 23.871 1.00 60.34 113 LYS A C 1
ATOM 921 O O . LYS A 1 113 ? -15.053 19.062 24.087 1.00 60.34 113 LYS A O 1
ATOM 926 N N . GLY A 1 114 ? -16.317 17.911 22.654 1.00 60.09 114 GLY A N 1
ATOM 927 C CA . GLY A 1 114 ? -16.067 18.762 21.481 1.00 60.09 114 GLY A CA 1
ATOM 928 C C . GLY A 1 114 ? -14.777 18.444 20.715 1.00 60.09 114 GLY A C 1
ATOM 929 O O . GLY A 1 114 ? -14.421 19.176 19.791 1.00 60.09 114 GLY A O 1
ATOM 930 N N . VAL A 1 115 ? -14.056 17.382 21.090 1.00 64.69 115 VAL A N 1
ATOM 931 C CA . VAL A 1 115 ? -12.745 17.029 20.519 1.00 64.69 115 VAL A CA 1
ATOM 932 C C . VAL A 1 115 ? -12.878 15.770 19.669 1.00 64.69 115 VAL A C 1
ATOM 934 O O . VAL A 1 115 ? -12.848 14.644 20.163 1.00 64.69 115 VAL A O 1
ATOM 937 N N . ARG A 1 116 ? -13.009 15.965 18.355 1.00 70.88 116 ARG A N 1
ATOM 938 C CA . ARG A 1 116 ? -13.055 14.878 17.371 1.00 70.88 116 ARG A CA 1
ATOM 939 C C . ARG A 1 116 ? -11.643 14.338 17.123 1.00 70.88 116 ARG A C 1
ATOM 941 O O . ARG A 1 116 ? -10.815 15.059 16.579 1.00 70.88 116 ARG A O 1
ATOM 948 N N . LYS A 1 117 ? -11.393 13.074 17.485 1.00 77.69 117 LYS A N 1
ATOM 949 C CA . LYS A 1 117 ? -10.082 12.401 17.342 1.00 77.69 117 LYS A CA 1
ATOM 950 C C . LYS A 1 117 ? -9.918 11.542 16.075 1.00 77.69 117 LYS A C 1
ATOM 952 O O . LYS A 1 117 ? -8.819 11.082 15.786 1.00 77.69 117 LYS A O 1
ATOM 957 N N . GLY A 1 118 ? -10.999 11.279 15.337 1.00 89.31 118 GLY A N 1
ATOM 958 C CA . GLY A 1 118 ? -11.009 10.203 14.340 1.00 89.31 118 GLY A CA 1
ATOM 959 C C . GLY A 1 118 ? -11.193 8.843 15.015 1.00 89.31 118 GLY A C 1
ATOM 960 O O . GLY A 1 118 ? -11.949 8.744 15.983 1.00 89.31 118 GLY A O 1
ATOM 961 N N . ILE A 1 119 ? -10.584 7.779 14.490 1.00 95.44 119 ILE A N 1
ATOM 962 C CA . ILE A 1 119 ? -10.661 6.434 15.088 1.00 95.44 119 ILE A CA 1
ATOM 963 C C . ILE A 1 119 ? -9.646 6.365 16.238 1.00 95.44 119 ILE A C 1
ATOM 965 O O . ILE A 1 119 ? -8.460 6.590 16.009 1.00 95.44 119 ILE A O 1
ATOM 969 N N . SER A 1 120 ? -10.104 6.047 17.449 1.00 94.06 120 SER A N 1
ATOM 970 C CA . SER A 1 120 ? -9.274 5.931 18.658 1.00 94.06 120 SER A CA 1
ATOM 971 C C . SER A 1 120 ? -9.538 4.624 19.413 1.00 94.06 120 SER A C 1
ATOM 973 O O . SER A 1 120 ? -10.536 3.940 19.157 1.00 94.06 120 SER A O 1
ATOM 975 N N . ILE A 1 121 ? -8.689 4.292 20.393 1.00 94.69 121 ILE A N 1
ATOM 976 C CA . ILE A 1 121 ? -8.901 3.126 21.269 1.00 94.69 121 ILE A CA 1
ATOM 977 C C . ILE A 1 121 ? -10.235 3.261 22.025 1.00 94.69 121 ILE A C 1
ATOM 979 O O . ILE A 1 121 ? -10.983 2.290 22.142 1.00 94.69 121 ILE A O 1
ATOM 983 N N . GLU A 1 122 ? -10.597 4.459 22.499 1.00 92.38 122 GLU A N 1
ATOM 984 C CA . GLU A 1 122 ? -11.869 4.667 23.203 1.00 92.38 122 GLU A CA 1
ATOM 985 C C . GLU A 1 122 ? -13.082 4.465 22.285 1.00 92.38 122 GLU A C 1
ATOM 987 O O . GLU A 1 122 ? -14.083 3.908 22.739 1.00 92.38 122 GLU A O 1
ATOM 992 N N . TYR A 1 123 ? -12.993 4.848 21.005 1.00 94.62 123 TYR A N 1
ATOM 993 C CA . TYR A 1 123 ? -14.023 4.533 20.008 1.00 94.62 123 TYR A CA 1
ATOM 994 C C . TYR A 1 123 ? -14.192 3.016 19.845 1.00 94.62 123 TYR A C 1
ATOM 996 O O . TYR A 1 123 ? -15.312 2.513 19.953 1.00 94.62 123 TYR A O 1
ATOM 1004 N N . LEU A 1 124 ? -13.093 2.267 19.685 1.00 96.31 124 LEU A N 1
ATOM 1005 C CA . LEU A 1 124 ? -13.150 0.803 19.586 1.00 96.31 124 LEU A CA 1
ATOM 1006 C C . LEU A 1 124 ? -13.719 0.158 20.862 1.00 96.31 124 LEU A C 1
ATOM 1008 O O . LEU A 1 124 ? -14.490 -0.800 20.773 1.00 96.31 124 LEU A O 1
ATOM 1012 N N . LYS A 1 125 ? -13.421 0.705 22.051 1.00 95.44 125 LYS A N 1
ATOM 1013 C CA . LYS A 1 125 ? -14.014 0.259 23.329 1.00 95.44 125 LYS A CA 1
ATOM 1014 C C . LYS A 1 125 ? -15.542 0.406 23.349 1.00 95.44 125 LYS A C 1
ATOM 1016 O O . LYS A 1 125 ? -16.203 -0.452 23.926 1.00 95.44 125 LYS A O 1
ATOM 1021 N N . GLN A 1 126 ? -16.113 1.429 22.700 1.00 93.88 126 GLN A N 1
ATOM 1022 C CA . GLN A 1 126 ? -17.575 1.610 22.605 1.00 93.88 126 GLN A CA 1
ATOM 1023 C C . GLN A 1 126 ? -18.261 0.710 21.562 1.00 93.88 126 GLN A C 1
ATOM 1025 O O . GLN A 1 126 ? -19.484 0.587 21.593 1.00 93.88 126 GLN A O 1
ATOM 1030 N N . LYS A 1 127 ? -17.511 0.101 20.636 1.00 95.56 127 LYS A N 1
ATOM 1031 C CA . LYS A 1 127 ? -18.054 -0.704 19.532 1.00 95.56 127 LYS A CA 1
ATOM 1032 C C . LYS A 1 1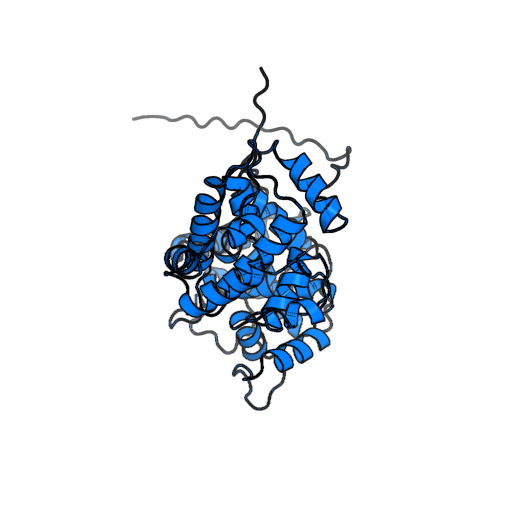27 ? -18.125 -2.193 19.870 1.00 95.56 127 LYS A C 1
ATOM 1034 O O . LYS A 1 127 ? -17.189 -2.753 20.446 1.00 95.56 127 LYS A O 1
ATOM 1039 N N . LYS A 1 128 ? -19.196 -2.859 19.435 1.00 97.81 128 LYS A N 1
ATOM 1040 C CA . LYS A 1 128 ? -19.270 -4.329 19.326 1.00 97.81 128 LYS A CA 1
ATOM 1041 C C . LYS A 1 128 ? -18.604 -4.807 18.031 1.00 97.81 128 LYS A C 1
ATOM 1043 O O . LYS A 1 128 ? -18.564 -4.064 17.051 1.00 97.81 128 LYS A O 1
ATOM 1048 N N . THR A 1 129 ? -18.147 -6.064 17.994 1.00 98.44 129 THR A N 1
ATOM 1049 C CA . THR A 1 129 ? -17.564 -6.669 16.779 1.00 98.44 129 THR A CA 1
ATOM 1050 C C . THR A 1 129 ? -18.502 -6.555 15.576 1.00 98.44 129 THR A C 1
ATOM 1052 O O . THR A 1 129 ? -18.062 -6.140 14.509 1.00 98.44 129 THR A O 1
ATOM 1055 N N . ASP A 1 130 ? -19.795 -6.842 15.754 1.00 98.38 130 ASP A N 1
ATOM 1056 C CA . ASP A 1 130 ? -20.782 -6.824 14.663 1.00 98.38 130 ASP A CA 1
ATOM 1057 C C . ASP A 1 130 ? -21.008 -5.418 14.077 1.00 98.38 130 ASP A C 1
ATOM 1059 O O . ASP A 1 130 ? -21.267 -5.274 12.885 1.00 98.38 130 ASP A O 1
ATOM 1063 N N . GLU A 1 131 ? -20.860 -4.359 14.884 1.00 98.19 131 GLU A N 1
ATOM 1064 C CA . GLU A 1 131 ? -20.922 -2.979 14.381 1.00 98.19 131 GLU A CA 1
ATOM 1065 C C . GLU A 1 131 ? -19.713 -2.650 13.503 1.00 98.19 131 GLU A C 1
ATOM 1067 O O . GLU A 1 131 ? -19.860 -2.007 12.464 1.00 98.19 131 GLU A O 1
ATOM 1072 N N . ILE A 1 132 ? -18.518 -3.098 13.906 1.00 98.50 132 ILE A N 1
ATOM 1073 C CA . ILE A 1 132 ? -17.300 -2.951 13.100 1.00 98.50 132 ILE A CA 1
ATOM 1074 C C . ILE A 1 132 ? -17.445 -3.767 11.810 1.00 98.50 132 ILE A C 1
ATOM 1076 O O . ILE A 1 132 ? -17.105 -3.264 10.740 1.00 98.50 132 ILE A O 1
ATOM 1080 N N . ASP A 1 133 ? -17.999 -4.982 11.887 1.00 98.62 133 ASP A N 1
ATOM 1081 C CA . ASP A 1 133 ? -18.218 -5.852 10.729 1.00 98.62 133 ASP A CA 1
ATOM 1082 C C . ASP A 1 133 ? -19.113 -5.196 9.671 1.00 98.62 133 ASP A C 1
ATOM 1084 O O . ASP A 1 133 ? -18.749 -5.147 8.496 1.00 98.62 133 ASP A O 1
ATOM 1088 N N . GLU A 1 134 ? -20.232 -4.599 10.085 1.00 98.50 134 GLU A N 1
ATOM 1089 C CA . GLU A 1 134 ? -21.142 -3.887 9.182 1.00 98.50 134 GLU A CA 1
ATOM 1090 C C . GLU A 1 134 ? -20.507 -2.651 8.523 1.00 98.50 134 GLU A C 1
ATOM 1092 O O . GLU A 1 134 ? -20.765 -2.386 7.342 1.00 98.50 134 GLU A O 1
ATOM 1097 N N . LEU A 1 135 ? -19.636 -1.924 9.236 1.00 98.25 135 LEU A N 1
ATOM 1098 C CA . LEU A 1 135 ? -18.890 -0.781 8.688 1.00 98.25 135 LEU A CA 1
ATOM 1099 C C . LEU A 1 135 ? -17.873 -1.212 7.616 1.00 98.25 135 LEU A C 1
ATOM 1101 O O . LEU A 1 135 ? -17.669 -0.485 6.635 1.00 98.25 135 LEU A O 1
ATOM 1105 N N . ILE A 1 136 ? -17.271 -2.399 7.767 1.00 98.44 136 ILE A N 1
ATOM 1106 C CA . ILE A 1 136 ? -16.199 -2.900 6.889 1.00 98.44 136 ILE A CA 1
ATOM 1107 C C . ILE A 1 136 ? -16.625 -4.033 5.940 1.00 98.44 136 ILE A C 1
ATOM 1109 O O . ILE A 1 136 ? -15.782 -4.548 5.213 1.00 98.44 136 ILE A O 1
ATOM 1113 N N . LYS A 1 137 ? -17.906 -4.416 5.868 1.00 97.25 137 LYS A N 1
ATOM 1114 C CA . LYS A 1 137 ? -18.396 -5.624 5.157 1.00 97.25 137 LYS A CA 1
ATOM 1115 C C . LYS A 1 137 ? -18.003 -5.799 3.681 1.00 97.25 137 LYS A C 1
ATOM 1117 O O . LYS A 1 137 ? -18.066 -6.907 3.157 1.00 97.25 137 LYS A O 1
ATOM 1122 N N . LYS A 1 138 ? -17.577 -4.734 2.988 1.00 95.38 138 LYS A N 1
ATOM 1123 C CA . LYS A 1 138 ? -17.022 -4.810 1.616 1.00 95.38 138 LYS A CA 1
ATOM 1124 C C . LYS A 1 138 ? -15.589 -5.372 1.561 1.00 95.38 138 LYS A C 1
ATOM 1126 O O . LYS A 1 138 ? -15.083 -5.671 0.480 1.00 95.38 138 LYS A O 1
ATOM 1131 N N . VAL A 1 139 ? -14.917 -5.476 2.704 1.00 97.06 139 VAL A N 1
ATOM 1132 C CA . VAL A 1 139 ? -13.532 -5.931 2.852 1.00 97.06 139 VAL A CA 1
ATOM 1133 C C . VAL A 1 139 ? -13.477 -7.461 2.831 1.00 97.06 139 VAL A C 1
ATOM 1135 O O . VAL A 1 139 ? -14.278 -8.151 3.463 1.00 97.06 139 VAL A O 1
ATOM 1138 N N . GLY A 1 140 ? -12.490 -8.022 2.131 1.00 94.25 140 GLY A N 1
ATOM 1139 C CA . GLY A 1 140 ? -12.278 -9.468 2.099 1.00 94.25 140 GLY A CA 1
ATOM 1140 C C . GLY A 1 140 ? -11.977 -10.004 3.501 1.00 94.25 140 GLY A C 1
ATOM 1141 O O . GLY A 1 140 ? -11.103 -9.472 4.187 1.00 94.25 140 GLY A O 1
ATOM 1142 N N . PHE A 1 141 ? -12.677 -11.064 3.917 1.00 96.88 141 PHE A N 1
ATOM 1143 C CA . PHE A 1 141 ? -12.610 -11.641 5.271 1.00 96.88 141 PHE A CA 1
ATOM 1144 C C . PHE A 1 141 ? -13.035 -10.677 6.401 1.00 96.88 141 PHE A C 1
ATOM 1146 O O . PHE A 1 141 ? -12.510 -10.790 7.513 1.00 96.88 141 PHE A O 1
ATOM 1153 N N . HIS A 1 142 ? -13.977 -9.759 6.126 1.00 98.00 142 HIS A N 1
ATOM 1154 C CA . HIS A 1 142 ? -14.474 -8.741 7.065 1.00 98.00 142 HIS A CA 1
ATOM 1155 C C . HIS A 1 142 ? -14.705 -9.276 8.488 1.00 98.00 142 HIS A C 1
ATOM 1157 O O . HIS A 1 142 ? -14.029 -8.794 9.386 1.00 98.00 142 HIS A O 1
ATOM 1163 N N . LYS A 1 143 ? -15.469 -10.362 8.689 1.00 98.19 143 LYS A N 1
ATOM 1164 C CA . LYS A 1 143 ? -15.758 -10.926 10.032 1.00 98.19 143 LYS A CA 1
ATOM 1165 C C . LYS A 1 143 ? -14.525 -11.159 10.906 1.00 98.19 143 LYS A C 1
ATOM 1167 O O . LYS A 1 143 ? -14.501 -10.809 12.082 1.00 98.19 143 LYS A O 1
ATOM 1172 N N . ARG A 1 144 ? -13.466 -11.735 10.325 1.00 98.12 144 ARG A N 1
ATOM 1173 C CA . ARG A 1 144 ? -12.206 -11.976 11.046 1.00 98.12 144 ARG A CA 1
ATOM 1174 C C . ARG A 1 144 ? -11.453 -10.671 11.300 1.00 98.12 144 ARG A C 1
ATOM 1176 O O . ARG A 1 144 ? -10.875 -10.509 12.367 1.00 98.12 144 ARG A O 1
ATOM 1183 N N . LYS A 1 145 ? -11.461 -9.746 10.338 1.00 98.50 145 LYS A N 1
ATOM 1184 C CA . LYS A 1 145 ? -10.838 -8.423 10.492 1.00 98.50 145 LYS A CA 1
ATOM 1185 C C . LYS A 1 145 ? -11.565 -7.571 11.530 1.00 98.50 145 LYS A C 1
ATOM 1187 O O . LYS A 1 145 ? -10.893 -6.930 12.318 1.00 98.50 145 LYS A O 1
ATOM 1192 N N . ALA A 1 146 ? -12.894 -7.621 11.583 1.00 98.69 146 ALA A N 1
ATOM 1193 C CA . ALA A 1 146 ? -13.714 -6.926 12.564 1.00 98.69 146 ALA A CA 1
ATOM 1194 C C . ALA A 1 146 ? -13.390 -7.397 13.982 1.00 98.69 146 ALA A C 1
ATOM 1196 O O . ALA A 1 146 ? -13.167 -6.561 14.851 1.00 98.69 146 ALA A O 1
ATOM 1197 N N . GLN A 1 147 ? -13.261 -8.714 14.198 1.00 98.62 147 GLN A N 1
ATOM 1198 C CA . GLN A 1 147 ? -12.810 -9.230 15.491 1.00 98.62 147 GLN A CA 1
ATOM 1199 C C . GLN A 1 147 ? -11.382 -8.780 15.807 1.00 98.62 147 GLN A C 1
ATOM 1201 O O . GLN A 1 147 ? -11.156 -8.237 16.875 1.00 98.62 147 GLN A O 1
ATOM 1206 N N . ASN A 1 148 ? -10.433 -8.923 14.879 1.00 98.44 148 ASN A N 1
ATOM 1207 C CA . ASN A 1 148 ? -9.046 -8.510 15.116 1.00 98.44 148 ASN A CA 1
ATOM 1208 C C . ASN A 1 148 ? -8.904 -6.995 15.385 1.00 98.44 148 ASN A C 1
ATOM 1210 O O . ASN A 1 148 ? -8.077 -6.591 16.191 1.00 98.44 148 ASN A O 1
ATOM 1214 N N . ILE A 1 149 ? -9.710 -6.155 14.729 1.00 98.56 149 ILE A N 1
ATOM 1215 C CA . ILE A 1 149 ? -9.779 -4.705 14.968 1.00 98.56 149 ILE A CA 1
ATOM 1216 C C . ILE A 1 149 ? -10.455 -4.415 16.312 1.00 98.56 149 ILE A C 1
ATOM 1218 O O . ILE A 1 149 ? -10.035 -3.501 17.014 1.00 98.56 149 ILE A O 1
ATOM 1222 N N . LYS A 1 150 ? -11.473 -5.193 16.703 1.00 98.50 150 LYS A N 1
ATOM 1223 C CA . LYS A 1 150 ? -12.077 -5.097 18.034 1.00 98.50 150 LYS A CA 1
ATOM 1224 C C . LYS A 1 150 ? -11.083 -5.495 19.127 1.00 98.50 150 LYS A C 1
ATOM 1226 O O . LYS A 1 150 ? -11.042 -4.820 20.145 1.00 98.50 150 LYS A O 1
ATOM 1231 N N . ASP A 1 151 ? -10.250 -6.508 18.897 1.00 98.19 151 ASP A N 1
ATOM 1232 C CA . ASP A 1 151 ? -9.209 -6.949 19.835 1.00 98.19 151 ASP A CA 1
ATOM 1233 C C . ASP A 1 151 ? -8.200 -5.808 20.148 1.00 98.19 151 ASP A C 1
ATOM 1235 O O . ASP A 1 151 ? -7.684 -5.734 21.261 1.00 98.19 151 ASP A O 1
ATOM 1239 N N . LEU A 1 152 ? -8.002 -4.838 19.235 1.00 98.12 152 LEU A N 1
ATOM 1240 C CA . LEU A 1 152 ? -7.212 -3.617 19.497 1.00 98.12 152 LEU A CA 1
ATOM 1241 C C . LEU A 1 152 ? -7.825 -2.700 20.574 1.00 98.12 152 LEU A C 1
ATOM 1243 O O . LEU A 1 152 ? -7.140 -1.800 21.058 1.00 98.12 152 LEU A O 1
ATOM 1247 N N . SER A 1 153 ? -9.094 -2.887 20.965 1.00 96.69 153 SER A N 1
ATOM 1248 C CA . SER A 1 153 ? -9.678 -2.113 22.067 1.00 96.69 153 SER A CA 1
ATOM 1249 C C . SER A 1 153 ? -9.083 -2.458 23.424 1.00 96.69 153 SER A C 1
ATOM 1251 O O . SER A 1 153 ? -9.247 -1.670 24.345 1.00 96.69 153 SER A O 1
ATOM 1253 N N . GLU A 1 154 ? -8.367 -3.572 23.556 1.00 96.50 154 GLU A N 1
ATOM 1254 C CA . GLU A 1 154 ? -7.736 -3.969 24.820 1.00 96.50 154 GLU A CA 1
ATOM 1255 C C . GLU A 1 154 ? -6.325 -3.387 24.995 1.00 96.50 154 GLU A C 1
ATOM 1257 O O . GLU A 1 154 ? -5.748 -3.479 26.077 1.00 96.50 154 GLU A O 1
ATOM 1262 N N . LEU A 1 155 ? -5.789 -2.722 23.965 1.00 94.44 155 LEU A N 1
ATOM 1263 C CA . LEU A 1 155 ? -4.520 -2.006 24.049 1.00 94.44 155 LEU A CA 1
ATOM 1264 C C . LEU A 1 155 ? -4.605 -0.818 25.027 1.00 94.44 155 LEU A C 1
ATOM 1266 O O . LEU A 1 155 ? -5.603 -0.086 25.094 1.00 94.44 155 LEU A O 1
ATOM 1270 N N . THR A 1 156 ? -3.523 -0.610 25.777 1.00 90.69 156 THR A N 1
ATOM 1271 C CA . THR A 1 156 ? -3.265 0.613 26.555 1.00 90.69 156 THR A CA 1
ATOM 1272 C C . THR A 1 156 ? -2.674 1.711 25.675 1.00 90.69 156 THR A C 1
ATOM 1274 O O . THR A 1 156 ? -3.078 2.866 25.782 1.00 90.69 156 THR A O 1
ATOM 1277 N N . GLU A 1 157 ? -1.769 1.327 24.779 1.00 90.12 157 GLU A N 1
ATOM 1278 C CA . GLU A 1 157 ? -1.077 2.151 23.787 1.00 90.12 157 GLU A CA 1
ATOM 1279 C C . GLU A 1 157 ? -0.807 1.308 22.530 1.00 90.12 157 GLU A C 1
ATOM 1281 O O . GLU A 1 157 ? -0.901 0.078 22.577 1.00 90.12 157 GLU A O 1
ATOM 1286 N N . VAL A 1 158 ? -0.521 1.943 21.393 1.00 89.75 158 VAL A N 1
ATOM 1287 C CA . VAL A 1 158 ? -0.218 1.215 20.153 1.00 89.75 158 VAL A CA 1
ATOM 1288 C C . VAL A 1 158 ? 1.265 0.830 20.165 1.00 89.75 158 VAL A C 1
ATOM 1290 O O . VAL A 1 158 ? 2.094 1.732 20.285 1.00 89.75 158 VAL A O 1
ATOM 1293 N N . PRO A 1 159 ? 1.628 -0.462 20.033 1.00 93.00 159 PRO A N 1
ATOM 1294 C CA . PRO A 1 159 ? 3.021 -0.884 20.122 1.00 93.00 159 PRO A CA 1
ATOM 1295 C C . PRO A 1 159 ? 3.934 -0.208 19.100 1.00 93.00 159 PRO A C 1
ATOM 1297 O O . PRO A 1 159 ? 3.533 0.074 17.967 1.00 93.00 159 PRO A O 1
ATOM 1300 N N . GLU A 1 160 ? 5.181 0.020 19.506 1.00 90.50 160 GLU A N 1
ATOM 1301 C CA . GLU A 1 160 ? 6.201 0.682 18.682 1.00 90.50 160 GLU A CA 1
ATOM 1302 C C . GLU A 1 160 ? 7.416 -0.210 18.408 1.00 90.50 160 GLU A C 1
ATOM 1304 O O . GLU A 1 160 ? 8.234 0.149 17.572 1.00 90.50 160 GLU A O 1
ATOM 1309 N N . LYS A 1 161 ? 7.521 -1.391 19.041 1.00 94.38 161 LYS A N 1
ATOM 1310 C CA . LYS A 1 161 ? 8.506 -2.419 18.668 1.00 94.38 161 LYS A CA 1
ATOM 1311 C C . LYS A 1 161 ? 7.885 -3.429 17.714 1.00 94.38 161 LYS A C 1
ATOM 1313 O O . LYS A 1 161 ? 6.742 -3.847 17.894 1.00 94.38 161 LYS A O 1
ATOM 1318 N N . TYR A 1 162 ? 8.652 -3.869 16.727 1.00 94.56 162 TYR A N 1
ATOM 1319 C CA . TYR A 1 162 ? 8.165 -4.767 15.683 1.00 94.56 162 TYR A CA 1
ATOM 1320 C C . TYR A 1 162 ? 7.701 -6.129 16.213 1.00 94.56 162 TYR A C 1
ATOM 1322 O O . TYR A 1 162 ? 6.694 -6.649 15.742 1.00 94.56 162 TYR A O 1
ATOM 1330 N N . GLU A 1 163 ? 8.383 -6.682 17.212 1.00 96.62 163 GLU A N 1
ATOM 1331 C CA . GLU A 1 163 ? 8.025 -7.951 17.850 1.00 96.62 163 GLU A CA 1
ATOM 1332 C C . GLU A 1 163 ? 6.634 -7.851 18.498 1.00 96.62 163 GLU A C 1
ATOM 1334 O O . GLU A 1 163 ? 5.752 -8.656 18.210 1.00 96.62 163 GLU A O 1
ATOM 1339 N N . GLU A 1 164 ? 6.401 -6.782 19.265 1.00 96.81 164 GLU A N 1
ATOM 1340 C CA . GLU A 1 164 ? 5.119 -6.477 19.919 1.00 96.81 164 GLU A CA 1
ATOM 1341 C C . GLU A 1 164 ? 4.003 -6.206 18.891 1.00 96.81 164 GLU A C 1
ATOM 1343 O O . GLU A 1 164 ? 2.841 -6.548 19.109 1.00 96.81 164 GLU A O 1
ATOM 1348 N N . VAL A 1 165 ? 4.348 -5.626 17.736 1.00 96.44 165 VAL A N 1
ATOM 1349 C CA . VAL A 1 165 ? 3.431 -5.432 16.602 1.00 96.44 165 VAL A CA 1
ATOM 1350 C C . VAL A 1 165 ? 3.061 -6.764 15.934 1.00 96.44 165 VAL A C 1
ATOM 1352 O O . VAL A 1 165 ? 1.927 -6.909 15.474 1.00 96.44 165 VAL A O 1
ATOM 1355 N N . LEU A 1 166 ? 3.969 -7.745 15.872 1.00 96.94 166 LEU A N 1
ATOM 1356 C CA . LEU A 1 166 ? 3.687 -9.076 15.312 1.00 96.94 166 LEU A CA 1
ATOM 1357 C C . LEU A 1 166 ? 2.810 -9.947 16.224 1.00 96.94 166 LEU A C 1
ATOM 1359 O O . LEU A 1 166 ? 2.074 -10.788 15.704 1.00 96.94 166 LEU A O 1
ATOM 1363 N N . ASP A 1 167 ? 2.829 -9.718 17.538 1.00 97.19 167 ASP A N 1
ATOM 1364 C CA . ASP A 1 167 ? 1.926 -10.385 18.488 1.00 97.19 167 ASP A CA 1
ATOM 1365 C C . ASP A 1 167 ? 0.452 -9.956 18.310 1.00 97.19 167 ASP A C 1
ATOM 1367 O O . ASP A 1 167 ? -0.476 -10.657 18.732 1.00 97.19 167 ASP A O 1
ATOM 1371 N N . ILE A 1 168 ? 0.197 -8.832 17.626 1.00 97.69 168 ILE A N 1
ATOM 1372 C CA . ILE A 1 168 ? -1.158 -8.362 17.320 1.00 97.69 168 ILE A CA 1
ATOM 1373 C C . ILE A 1 168 ? -1.837 -9.315 16.330 1.00 97.69 168 ILE A C 1
ATOM 1375 O O . ILE A 1 168 ? -1.481 -9.440 15.157 1.00 97.69 168 ILE A O 1
ATOM 1379 N N . LYS A 1 169 ? -2.917 -9.953 16.776 1.00 97.06 169 LYS A N 1
ATOM 1380 C CA . LYS A 1 169 ? -3.673 -10.936 15.996 1.00 97.06 169 LYS A CA 1
ATOM 1381 C C . LYS A 1 169 ? -4.125 -10.398 14.630 1.00 97.06 169 LYS A C 1
ATOM 1383 O O . LYS A 1 169 ? -4.981 -9.523 14.513 1.00 97.06 169 LYS A O 1
ATOM 1388 N N . GLY A 1 170 ? -3.608 -11.006 13.563 1.00 95.44 170 GLY A N 1
ATOM 1389 C CA . GLY A 1 170 ? -3.903 -10.631 12.175 1.00 95.44 170 GLY A CA 1
ATOM 1390 C C . GLY A 1 170 ? -2.926 -9.634 11.561 1.00 95.44 170 GLY A C 1
ATOM 1391 O O . GLY A 1 170 ? -3.011 -9.395 10.354 1.00 95.44 170 GLY A O 1
ATOM 1392 N N . VAL A 1 171 ? -1.987 -9.118 12.348 1.00 97.56 171 VAL A N 1
ATOM 1393 C CA . VAL A 1 171 ? -0.723 -8.594 11.845 1.00 97.56 171 VAL A CA 1
ATOM 1394 C C . VAL A 1 171 ? 0.177 -9.783 11.498 1.00 97.56 171 VAL A C 1
ATOM 1396 O O . VAL A 1 171 ? 0.127 -10.847 12.106 1.00 97.56 171 VAL A O 1
ATOM 1399 N N . GLY A 1 172 ? 0.952 -9.624 10.437 1.00 95.31 172 GLY A N 1
ATOM 1400 C CA . GLY A 1 172 ? 2.036 -10.524 10.058 1.00 95.31 172 GLY A CA 1
ATOM 1401 C C . GLY A 1 172 ? 3.159 -9.693 9.440 1.00 95.31 172 GLY A C 1
ATOM 1402 O O . GLY A 1 172 ? 2.948 -8.493 9.239 1.00 95.31 172 GLY A O 1
ATOM 1403 N N . PRO A 1 173 ? 4.307 -10.289 9.075 1.00 94.06 173 PRO A N 1
ATOM 1404 C CA . PRO A 1 173 ? 5.519 -9.557 8.693 1.00 94.06 173 PRO A CA 1
ATOM 1405 C C . PRO A 1 173 ? 5.298 -8.378 7.734 1.00 94.06 173 PRO A C 1
ATOM 1407 O O . PRO A 1 173 ? 5.666 -7.250 8.046 1.00 94.06 173 PRO A O 1
ATOM 1410 N N . LYS A 1 174 ? 4.561 -8.576 6.629 1.00 94.12 174 LYS A N 1
ATOM 1411 C CA . LYS A 1 174 ? 4.202 -7.489 5.693 1.00 94.12 174 LYS A CA 1
ATOM 1412 C C . LYS A 1 174 ? 3.437 -6.328 6.348 1.00 94.12 174 LYS A C 1
ATOM 1414 O O . LYS A 1 174 ? 3.687 -5.181 6.002 1.00 94.12 174 LYS A O 1
ATOM 1419 N N . ILE A 1 175 ? 2.478 -6.597 7.235 1.00 96.62 175 ILE A N 1
ATOM 1420 C CA . ILE A 1 175 ? 1.738 -5.534 7.939 1.00 96.62 175 ILE A CA 1
ATOM 1421 C C . ILE A 1 175 ? 2.644 -4.865 8.970 1.00 96.62 175 ILE A C 1
ATOM 1423 O O . ILE A 1 175 ? 2.674 -3.641 9.007 1.00 96.62 175 ILE A O 1
ATOM 1427 N N . GLY A 1 176 ? 3.404 -5.645 9.744 1.00 96.69 176 GLY A N 1
ATOM 1428 C CA . GLY A 1 176 ? 4.317 -5.117 10.756 1.00 96.69 176 GLY A CA 1
ATOM 1429 C C . GLY A 1 176 ? 5.364 -4.184 10.150 1.00 96.69 176 GLY A C 1
ATOM 1430 O O . GLY A 1 176 ? 5.485 -3.050 10.588 1.00 96.69 176 GLY A O 1
ATOM 1431 N N . LEU A 1 177 ? 6.042 -4.595 9.074 1.00 95.25 177 LEU A N 1
ATOM 1432 C CA . LEU A 1 177 ? 7.065 -3.777 8.410 1.00 95.25 177 LEU A CA 1
ATOM 1433 C C . LEU A 1 177 ? 6.493 -2.479 7.824 1.00 95.25 177 LEU A C 1
ATOM 1435 O O . LEU A 1 177 ? 7.082 -1.415 8.002 1.00 95.25 177 LEU A O 1
ATOM 1439 N N . LEU A 1 178 ? 5.318 -2.541 7.184 1.00 92.69 178 LEU A N 1
ATOM 1440 C CA . LEU A 1 178 ? 4.643 -1.334 6.696 1.00 92.69 178 LEU A CA 1
ATOM 1441 C C . LEU A 1 178 ? 4.151 -0.438 7.846 1.00 92.69 178 LEU A C 1
ATOM 1443 O O . LEU A 1 178 ? 4.130 0.781 7.688 1.00 92.69 178 LEU A O 1
ATOM 1447 N N . TYR A 1 179 ? 3.773 -1.008 8.993 1.00 94.62 179 TYR A N 1
ATOM 1448 C CA . TYR A 1 179 ? 3.410 -0.244 10.186 1.00 94.62 179 TYR A CA 1
ATOM 1449 C C . TYR A 1 179 ? 4.632 0.440 10.809 1.00 94.62 179 TYR A C 1
ATOM 1451 O O . TYR A 1 179 ? 4.559 1.635 11.082 1.00 94.62 179 TYR A O 1
ATOM 1459 N N . MET A 1 180 ? 5.770 -0.250 10.949 1.00 90.56 180 MET A N 1
ATOM 1460 C CA . MET A 1 180 ? 7.016 0.375 11.411 1.00 90.56 180 MET A CA 1
ATOM 1461 C C . MET A 1 180 ? 7.377 1.566 10.513 1.00 90.56 180 MET A C 1
ATOM 1463 O O . MET A 1 180 ? 7.574 2.671 11.009 1.00 90.56 180 MET A O 1
ATOM 1467 N N . GLN A 1 181 ? 7.320 1.387 9.188 1.00 84.00 181 GLN A N 1
ATOM 1468 C CA . GLN A 1 181 ? 7.626 2.440 8.214 1.00 84.00 181 GLN A CA 1
ATOM 1469 C C . GLN A 1 181 ? 6.689 3.659 8.284 1.00 84.00 181 GLN A C 1
ATOM 1471 O O . GLN A 1 181 ? 7.169 4.784 8.189 1.00 84.00 181 GLN A O 1
ATOM 1476 N N . ASN A 1 182 ? 5.372 3.458 8.418 1.00 80.06 182 ASN A N 1
ATOM 1477 C CA . ASN A 1 182 ? 4.373 4.528 8.228 1.00 80.06 182 ASN A CA 1
ATOM 1478 C C . ASN A 1 182 ? 3.698 5.007 9.524 1.00 80.06 182 ASN A C 1
ATOM 1480 O O . ASN A 1 182 ? 3.097 6.075 9.539 1.00 80.06 182 ASN A O 1
ATOM 1484 N N . GLY A 1 183 ? 3.732 4.206 10.588 1.00 80.69 183 GLY A N 1
ATOM 1485 C CA . GLY A 1 183 ? 3.190 4.537 11.907 1.00 80.69 183 GLY A CA 1
ATOM 1486 C C . GLY A 1 183 ? 4.274 4.960 12.896 1.00 80.69 183 GLY A C 1
ATOM 1487 O O . GLY A 1 183 ? 4.064 5.909 13.646 1.00 80.69 183 GLY A O 1
ATOM 1488 N N . VAL A 1 184 ? 5.431 4.286 12.889 1.00 82.25 184 VAL A N 1
ATOM 1489 C CA . VAL A 1 184 ? 6.548 4.560 13.819 1.00 82.25 184 VAL A CA 1
ATOM 1490 C C . VAL A 1 184 ? 7.638 5.435 13.181 1.00 82.25 184 VAL A C 1
ATOM 1492 O O . VAL A 1 184 ? 8.296 6.189 13.884 1.00 82.25 184 VAL A O 1
ATOM 1495 N N . GLY A 1 185 ? 7.807 5.374 11.855 1.00 77.12 185 GLY A N 1
ATOM 1496 C CA . GLY A 1 185 ? 8.879 6.062 11.123 1.00 77.12 185 GLY A CA 1
ATOM 1497 C C . GLY A 1 185 ? 10.155 5.227 10.945 1.00 77.12 185 GLY A C 1
ATOM 1498 O O . GLY A 1 185 ? 11.146 5.713 10.400 1.00 77.12 185 GLY A O 1
ATOM 1499 N N . GLU A 1 186 ? 10.142 3.956 11.352 1.00 80.62 186 GLU A N 1
ATOM 1500 C CA . GLU A 1 186 ? 11.297 3.062 11.281 1.00 80.62 186 GLU A CA 1
ATOM 1501 C C . GLU A 1 186 ? 11.285 2.187 10.023 1.00 80.62 186 GLU A C 1
ATOM 1503 O O . GLU A 1 186 ? 10.488 1.260 9.856 1.00 80.62 186 GLU A O 1
ATOM 1508 N N . ASN A 1 187 ? 12.240 2.434 9.127 1.00 82.69 187 ASN A N 1
ATOM 1509 C CA . ASN A 1 187 ? 12.444 1.595 7.953 1.00 82.69 187 ASN A CA 1
ATOM 1510 C C . ASN A 1 187 ? 13.264 0.341 8.304 1.00 82.69 187 ASN A C 1
ATOM 1512 O O . ASN A 1 187 ? 14.494 0.343 8.198 1.00 82.69 187 ASN A O 1
ATOM 1516 N N . MET A 1 188 ? 12.587 -0.728 8.732 1.00 86.25 188 MET A N 1
ATOM 1517 C CA . MET A 1 188 ? 13.256 -1.968 9.150 1.00 86.25 188 MET A CA 1
ATOM 1518 C C . MET A 1 188 ? 13.407 -3.042 8.064 1.00 86.25 188 MET A C 1
ATOM 1520 O O . MET A 1 188 ? 14.278 -3.894 8.200 1.00 86.25 188 MET A O 1
ATOM 1524 N N . GLY A 1 189 ? 12.580 -3.031 7.016 1.00 91.00 189 GLY A N 1
ATOM 1525 C CA . GLY A 1 189 ? 12.535 -4.109 6.023 1.00 91.00 189 GLY A CA 1
ATOM 1526 C C . GLY A 1 189 ? 11.479 -3.888 4.940 1.00 91.00 189 GLY A C 1
ATOM 1527 O O . GLY A 1 189 ? 10.641 -2.993 5.046 1.00 91.00 189 GLY A O 1
ATOM 1528 N N . ILE A 1 190 ? 11.499 -4.703 3.887 1.00 92.19 190 ILE A N 1
ATOM 1529 C CA . ILE A 1 190 ? 10.597 -4.558 2.735 1.00 92.19 190 ILE A CA 1
ATOM 1530 C C . ILE A 1 190 ? 9.259 -5.264 2.999 1.00 92.19 190 ILE A C 1
ATOM 1532 O O . ILE A 1 190 ? 9.186 -6.490 3.085 1.00 92.19 190 ILE A O 1
ATOM 1536 N N . GLY A 1 191 ? 8.159 -4.507 3.019 1.00 93.06 191 GLY A N 1
ATOM 1537 C CA . GLY A 1 191 ? 6.803 -5.064 3.060 1.00 93.06 191 GLY A CA 1
ATOM 1538 C C . GLY A 1 191 ? 6.429 -5.801 1.764 1.00 93.06 191 GLY A C 1
ATOM 1539 O O . GLY A 1 191 ? 5.843 -5.211 0.854 1.00 93.06 191 GLY A O 1
ATOM 1540 N N . VAL A 1 192 ? 6.744 -7.097 1.657 1.00 93.75 192 VAL A N 1
ATOM 1541 C CA . VAL A 1 192 ? 6.483 -7.898 0.446 1.00 93.75 192 VAL A CA 1
ATOM 1542 C C . VAL A 1 192 ? 5.012 -8.302 0.334 1.00 93.75 192 VAL A C 1
ATOM 1544 O O . VAL A 1 192 ? 4.501 -9.123 1.093 1.00 93.75 192 VAL A O 1
ATOM 1547 N N . ASP A 1 193 ? 4.331 -7.767 -0.678 1.00 92.50 193 ASP A N 1
ATOM 1548 C CA . ASP A 1 193 ? 2.971 -8.147 -1.058 1.00 92.50 193 ASP A CA 1
ATOM 1549 C C . ASP A 1 193 ? 2.950 -8.980 -2.365 1.00 92.50 193 ASP A C 1
ATOM 1551 O O . ASP A 1 193 ? 3.985 -9.428 -2.871 1.00 92.50 193 ASP A O 1
ATOM 1555 N N . THR A 1 194 ? 1.760 -9.197 -2.941 1.00 91.44 194 THR A N 1
ATOM 1556 C CA . THR A 1 194 ? 1.630 -9.916 -4.217 1.00 91.44 194 THR A CA 1
ATOM 1557 C C . THR A 1 194 ? 2.231 -9.147 -5.395 1.00 91.44 194 THR A C 1
ATOM 1559 O O . THR A 1 194 ? 2.739 -9.788 -6.317 1.00 91.44 194 THR A O 1
ATOM 1562 N N . HIS A 1 195 ? 2.233 -7.809 -5.380 1.00 93.31 195 HIS A N 1
ATOM 1563 C CA . HIS A 1 195 ? 2.879 -6.995 -6.409 1.00 93.31 195 HIS A CA 1
ATOM 1564 C C . HIS A 1 195 ? 4.405 -7.086 -6.311 1.00 93.31 195 HIS A C 1
ATOM 1566 O O . HIS A 1 195 ? 5.041 -7.426 -7.313 1.00 93.31 195 HIS A O 1
ATOM 1572 N N . VAL A 1 196 ? 4.980 -6.862 -5.124 1.00 93.12 196 VAL A N 1
ATOM 1573 C CA . VAL A 1 196 ? 6.430 -6.952 -4.873 1.00 93.12 196 VAL A CA 1
ATOM 1574 C C . VAL A 1 196 ? 6.953 -8.344 -5.237 1.00 93.12 196 VAL A C 1
ATOM 1576 O O . VAL A 1 196 ? 7.841 -8.456 -6.082 1.00 93.12 196 VAL A O 1
ATOM 1579 N N . ASN A 1 197 ? 6.350 -9.415 -4.706 1.00 92.00 197 ASN A N 1
ATOM 1580 C CA . ASN A 1 197 ? 6.780 -10.793 -4.984 1.00 92.00 197 ASN A CA 1
ATOM 1581 C C . ASN A 1 197 ? 6.685 -11.148 -6.480 1.00 92.00 197 ASN A C 1
ATOM 1583 O O . ASN A 1 197 ? 7.605 -11.730 -7.070 1.00 92.00 197 ASN A O 1
ATOM 1587 N N . ARG A 1 198 ? 5.594 -10.726 -7.134 1.00 91.56 198 ARG A N 1
ATOM 1588 C CA . ARG A 1 198 ? 5.416 -10.904 -8.577 1.00 91.56 198 ARG A CA 1
ATOM 1589 C C . ARG A 1 198 ? 6.502 -10.200 -9.373 1.00 91.56 198 ARG A C 1
ATOM 1591 O O . ARG A 1 198 ? 7.035 -10.813 -10.291 1.00 91.56 198 ARG A O 1
ATOM 1598 N N . PHE A 1 199 ? 6.810 -8.941 -9.073 1.00 91.62 199 PHE A N 1
ATOM 1599 C CA . PHE A 1 199 ? 7.789 -8.183 -9.850 1.00 91.62 199 PHE A CA 1
ATOM 1600 C C . PHE A 1 199 ? 9.226 -8.625 -9.588 1.00 91.62 199 PHE A C 1
ATOM 1602 O O . PHE A 1 199 ? 9.973 -8.778 -10.553 1.00 91.62 199 PHE A O 1
ATOM 1609 N N . ALA A 1 200 ? 9.561 -8.960 -8.341 1.00 90.00 200 ALA A N 1
ATOM 1610 C CA . ALA A 1 200 ? 10.848 -9.542 -7.978 1.00 90.00 200 ALA A CA 1
ATOM 1611 C C . ALA A 1 200 ? 11.166 -10.801 -8.806 1.00 90.00 200 ALA A C 1
ATOM 1613 O O . ALA A 1 200 ? 12.236 -10.924 -9.400 1.00 90.00 200 ALA A O 1
ATOM 1614 N N . SER A 1 201 ? 10.194 -11.706 -8.937 1.00 87.81 201 SER A N 1
ATOM 1615 C CA . SER A 1 201 ? 10.373 -12.919 -9.745 1.00 87.81 201 SER A CA 1
ATOM 1616 C C . SER A 1 201 ? 10.288 -12.637 -11.252 1.00 87.81 201 SER A C 1
ATOM 1618 O O . SER A 1 201 ? 11.121 -13.103 -12.027 1.00 87.81 201 SER A O 1
ATOM 1620 N N . LYS A 1 202 ? 9.318 -11.822 -11.690 1.00 87.75 202 LYS A N 1
ATOM 1621 C CA . LYS A 1 202 ? 9.088 -11.481 -13.108 1.00 87.75 202 LYS A CA 1
ATOM 1622 C C . LYS A 1 202 ? 10.306 -10.847 -13.774 1.00 87.75 202 LYS A C 1
ATOM 1624 O O . LYS A 1 202 ? 10.588 -11.129 -14.939 1.00 87.75 202 LYS A O 1
ATOM 1629 N N . PHE A 1 203 ? 10.981 -9.956 -13.056 1.00 86.69 203 PHE A N 1
ATOM 1630 C CA . PHE A 1 203 ? 12.124 -9.209 -13.565 1.00 86.69 203 PHE A CA 1
ATOM 1631 C C . PHE A 1 203 ? 13.472 -9.875 -13.284 1.00 86.69 203 PHE A C 1
ATOM 1633 O O . PHE A 1 203 ? 14.492 -9.307 -13.682 1.00 86.69 203 PHE A O 1
ATOM 1640 N N . GLU A 1 204 ? 13.455 -11.091 -12.722 1.00 84.69 204 GLU A N 1
ATOM 1641 C CA . GLU A 1 204 ? 14.637 -11.898 -12.385 1.00 84.69 204 GLU A CA 1
ATOM 1642 C C . GLU A 1 204 ? 15.537 -11.184 -11.363 1.00 84.69 204 GLU A C 1
ATOM 1644 O O . GLU A 1 204 ? 16.760 -11.279 -11.407 1.00 84.69 204 GLU A O 1
ATOM 1649 N N . TRP A 1 205 ? 14.904 -10.435 -10.454 1.00 84.88 205 TRP A N 1
ATOM 1650 C CA . TRP A 1 205 ? 15.558 -9.702 -9.373 1.00 84.88 205 TRP A CA 1
ATOM 1651 C C . TRP A 1 205 ? 15.999 -10.626 -8.245 1.00 84.88 205 TRP A C 1
ATOM 1653 O O . TRP A 1 205 ? 17.070 -10.450 -7.680 1.00 84.88 205 TRP A O 1
ATOM 1663 N N . ILE A 1 206 ? 15.193 -11.650 -7.974 1.00 83.50 206 ILE A N 1
ATOM 1664 C CA . ILE A 1 206 ? 15.554 -12.754 -7.092 1.00 83.50 206 ILE A CA 1
ATOM 1665 C C . ILE A 1 206 ? 15.819 -13.995 -7.950 1.00 83.50 206 ILE A C 1
ATOM 1667 O O . ILE A 1 206 ? 15.038 -14.317 -8.850 1.00 83.50 206 ILE A O 1
ATOM 1671 N N . LYS A 1 207 ? 16.919 -14.705 -7.685 1.00 73.44 207 LYS A N 1
ATOM 1672 C CA . LYS A 1 207 ? 17.179 -16.013 -8.305 1.00 73.44 207 LYS A CA 1
ATOM 1673 C C . LYS A 1 207 ? 16.363 -17.071 -7.569 1.00 73.44 207 LYS A C 1
ATOM 1675 O O . LYS A 1 207 ? 16.435 -17.154 -6.348 1.00 73.44 207 LYS A O 1
ATOM 1680 N N . ASN A 1 208 ? 15.615 -17.898 -8.295 1.00 73.81 208 ASN A N 1
ATOM 1681 C CA . ASN A 1 208 ? 14.966 -19.071 -7.716 1.00 73.81 208 ASN A CA 1
ATOM 1682 C C . ASN A 1 208 ? 14.887 -20.245 -8.706 1.00 73.81 208 ASN A C 1
ATOM 1684 O O . ASN A 1 208 ? 14.979 -20.075 -9.922 1.00 73.81 208 ASN A O 1
ATOM 1688 N N . ASP A 1 209 ? 14.680 -21.441 -8.157 1.00 76.12 209 ASP A N 1
ATOM 1689 C CA . ASP A 1 209 ? 14.548 -22.722 -8.865 1.00 76.12 209 ASP A CA 1
ATOM 1690 C C . ASP A 1 209 ? 13.346 -22.784 -9.829 1.00 76.12 209 ASP A C 1
ATOM 1692 O O . ASP A 1 209 ? 13.292 -23.626 -10.722 1.00 76.12 209 ASP A O 1
ATOM 1696 N N . LYS A 1 210 ? 12.378 -21.877 -9.669 1.00 71.50 210 LYS A N 1
ATOM 1697 C CA . LYS A 1 210 ? 11.137 -21.781 -10.457 1.00 71.50 210 LYS A CA 1
ATOM 1698 C C . LYS A 1 210 ? 11.204 -20.662 -11.510 1.00 71.50 210 LYS A C 1
ATOM 1700 O O . LYS A 1 210 ? 10.184 -20.331 -12.130 1.00 71.50 210 LYS A O 1
ATOM 1705 N N . GLY A 1 211 ? 12.391 -20.090 -11.733 1.00 80.00 211 GLY A N 1
ATOM 1706 C CA . GLY A 1 211 ? 12.650 -19.018 -12.688 1.00 80.00 211 GLY A CA 1
ATOM 1707 C C . GLY A 1 211 ? 11.848 -17.756 -12.372 1.00 80.00 211 GLY A C 1
ATOM 1708 O O . GLY A 1 211 ? 12.066 -17.089 -11.369 1.00 80.00 211 GLY A O 1
ATOM 1709 N N . ARG A 1 212 ? 10.904 -17.412 -13.255 1.00 78.19 212 ARG A N 1
ATOM 1710 C CA . ARG A 1 212 ? 10.136 -16.152 -13.187 1.00 78.19 212 ARG A CA 1
ATOM 1711 C C . ARG A 1 212 ? 8.810 -16.264 -12.425 1.00 78.19 212 ARG A C 1
ATOM 1713 O O . ARG A 1 212 ? 8.030 -15.311 -12.395 1.00 78.19 212 ARG A O 1
ATOM 1720 N N . LYS A 1 213 ? 8.520 -17.426 -11.827 1.00 81.56 213 LYS A N 1
ATOM 1721 C CA . LYS A 1 213 ? 7.323 -17.631 -10.996 1.00 81.56 213 LYS A CA 1
ATOM 1722 C C . LYS A 1 213 ? 7.544 -17.040 -9.592 1.00 81.56 213 LYS A C 1
ATOM 1724 O O . LYS A 1 213 ? 8.628 -17.237 -9.052 1.00 81.56 213 LYS A O 1
ATOM 1729 N N . PRO A 1 214 ? 6.534 -16.378 -8.988 1.00 82.00 214 PRO A N 1
ATOM 1730 C CA . PRO A 1 214 ? 6.597 -15.908 -7.603 1.00 82.00 214 PRO A CA 1
ATOM 1731 C C . PRO A 1 214 ? 7.000 -17.017 -6.627 1.00 82.00 214 PRO A C 1
ATOM 1733 O O . PRO A 1 214 ? 6.511 -18.148 -6.740 1.00 82.00 214 PRO A O 1
ATOM 1736 N N . LEU A 1 215 ? 7.836 -16.690 -5.640 1.00 85.19 215 LEU A N 1
ATOM 1737 C CA . LEU A 1 215 ? 8.100 -17.598 -4.525 1.00 85.19 215 LEU A CA 1
ATOM 1738 C C . LEU A 1 215 ? 6.825 -17.796 -3.697 1.00 85.19 215 LEU A C 1
ATOM 1740 O O . LEU A 1 215 ? 6.023 -16.877 -3.530 1.00 85.19 215 LEU A O 1
ATOM 1744 N N . LYS A 1 216 ? 6.646 -19.003 -3.145 1.00 84.31 216 LYS A N 1
ATOM 1745 C CA . LYS A 1 216 ? 5.530 -19.293 -2.226 1.00 84.31 216 LYS A CA 1
ATOM 1746 C C . LYS A 1 216 ? 5.668 -18.562 -0.885 1.00 84.31 216 LYS A C 1
ATOM 1748 O O . LYS A 1 216 ? 4.653 -18.254 -0.275 1.00 84.31 216 LYS A O 1
ATOM 1753 N N . ASN A 1 217 ? 6.900 -18.318 -0.435 1.00 88.12 217 ASN A N 1
ATOM 1754 C CA . ASN A 1 217 ? 7.191 -17.607 0.806 1.00 88.12 217 ASN A CA 1
ATOM 1755 C C . ASN A 1 217 ? 7.540 -16.143 0.493 1.00 88.12 217 ASN A C 1
ATOM 1757 O O . ASN A 1 217 ? 8.464 -15.893 -0.279 1.00 88.12 217 ASN A O 1
ATOM 1761 N N . ALA A 1 218 ? 6.803 -15.201 1.087 1.00 89.50 218 ALA A N 1
ATOM 1762 C CA . ALA A 1 218 ? 7.058 -13.770 0.949 1.00 89.50 218 ALA A CA 1
ATOM 1763 C C . ALA A 1 218 ? 8.310 -13.318 1.721 1.00 89.50 218 ALA A C 1
ATOM 1765 O O . ALA A 1 218 ? 9.020 -12.448 1.228 1.00 89.50 218 ALA A O 1
ATOM 1766 N N . GLU A 1 219 ? 8.632 -13.954 2.854 1.00 91.69 219 GLU A N 1
ATOM 1767 C CA . GLU A 1 219 ? 9.819 -13.616 3.656 1.00 91.69 219 GLU A CA 1
ATOM 1768 C C . GLU A 1 219 ? 11.114 -13.963 2.927 1.00 91.69 219 GLU A C 1
ATOM 1770 O O . GLU A 1 219 ? 12.012 -13.138 2.841 1.00 91.69 219 GLU A O 1
ATOM 1775 N N . HIS A 1 220 ? 11.170 -15.119 2.262 1.00 90.56 220 HIS A N 1
ATOM 1776 C CA . HIS A 1 220 ? 12.322 -15.458 1.424 1.00 90.56 220 HIS A CA 1
ATOM 1777 C C . HIS A 1 220 ? 12.470 -14.487 0.232 1.00 90.56 220 HIS A C 1
ATOM 1779 O O . HIS A 1 220 ? 13.580 -14.168 -0.186 1.00 90.56 220 HIS A O 1
ATOM 1785 N N . THR A 1 221 ? 11.366 -13.947 -0.305 1.00 91.56 221 THR A N 1
ATOM 1786 C CA . THR A 1 221 ? 11.448 -12.851 -1.287 1.00 91.56 221 THR A CA 1
ATOM 1787 C C . THR A 1 221 ? 11.969 -11.559 -0.653 1.00 91.56 221 THR A C 1
ATOM 1789 O O . THR A 1 221 ? 12.735 -10.847 -1.299 1.00 91.56 221 THR A O 1
ATOM 1792 N N . ARG A 1 222 ? 11.572 -11.254 0.588 1.00 94.00 222 ARG A N 1
ATOM 1793 C CA . ARG A 1 222 ? 12.028 -10.079 1.338 1.00 94.00 222 ARG A CA 1
ATOM 1794 C C . ARG A 1 222 ? 13.538 -10.130 1.561 1.00 94.00 222 ARG A C 1
ATOM 1796 O O . ARG A 1 222 ? 14.225 -9.217 1.121 1.00 94.00 222 ARG A O 1
ATOM 1803 N N . GLU A 1 223 ? 14.046 -11.218 2.132 1.00 92.06 223 GLU A N 1
ATOM 1804 C CA . GLU A 1 223 ? 15.476 -11.449 2.397 1.00 92.06 223 GLU A CA 1
ATOM 1805 C C . GLU A 1 223 ? 16.337 -11.260 1.137 1.00 92.06 223 GLU A C 1
ATOM 1807 O O . GLU A 1 223 ? 17.330 -10.535 1.154 1.00 92.06 223 GLU A O 1
ATOM 1812 N N . LEU A 1 224 ? 15.924 -11.855 0.011 1.00 89.62 224 LEU A N 1
ATOM 1813 C CA . LEU A 1 224 ? 16.650 -11.743 -1.259 1.00 89.62 224 LEU A CA 1
ATOM 1814 C C . LEU A 1 224 ? 16.606 -10.325 -1.858 1.00 89.62 224 LEU A C 1
ATOM 1816 O O . LEU A 1 224 ? 17.560 -9.921 -2.526 1.00 89.62 224 LEU A O 1
ATOM 1820 N N . LEU A 1 225 ? 15.524 -9.569 -1.643 1.00 89.06 225 LEU A N 1
ATOM 1821 C CA . LEU A 1 225 ? 15.423 -8.171 -2.079 1.00 89.06 225 LEU A CA 1
ATOM 1822 C C . LEU A 1 225 ? 16.246 -7.238 -1.186 1.00 89.06 225 LEU A C 1
ATOM 1824 O O . LEU A 1 225 ? 16.966 -6.396 -1.711 1.00 89.06 225 LEU A O 1
ATOM 1828 N N . GLU A 1 226 ? 16.179 -7.405 0.134 1.00 90.69 226 GLU A N 1
ATOM 1829 C CA . GLU A 1 226 ? 16.949 -6.623 1.110 1.00 90.69 226 GLU A CA 1
ATOM 1830 C C . GLU A 1 226 ? 18.460 -6.827 0.941 1.00 90.69 226 GLU A C 1
ATOM 1832 O O . GLU A 1 226 ? 19.222 -5.869 1.036 1.00 90.69 226 GLU A O 1
ATOM 1837 N N . ALA A 1 227 ? 18.896 -8.040 0.586 1.00 87.31 227 ALA A N 1
ATOM 1838 C CA . ALA A 1 227 ? 20.288 -8.327 0.236 1.00 87.31 227 ALA A CA 1
ATOM 1839 C C . ALA A 1 227 ? 20.746 -7.708 -1.105 1.00 87.31 227 ALA A C 1
ATOM 1841 O O . ALA A 1 227 ? 21.945 -7.667 -1.373 1.00 87.31 227 ALA A O 1
ATOM 1842 N N . SER A 1 228 ? 19.816 -7.255 -1.956 1.00 81.00 228 SER A N 1
ATOM 1843 C CA . SER A 1 228 ? 20.098 -6.790 -3.329 1.00 81.00 228 SER A CA 1
ATOM 1844 C C . SER A 1 228 ? 19.776 -5.310 -3.579 1.00 81.00 228 SER A C 1
ATOM 1846 O O . SER A 1 228 ? 19.997 -4.812 -4.684 1.00 81.00 228 SER A O 1
ATOM 1848 N N . ILE A 1 229 ? 19.183 -4.617 -2.604 1.00 80.69 229 ILE A N 1
ATOM 1849 C CA . ILE A 1 229 ? 18.678 -3.244 -2.725 1.00 80.69 229 ILE A CA 1
ATOM 1850 C C . ILE A 1 229 ? 19.082 -2.483 -1.464 1.00 80.69 229 ILE A C 1
ATOM 1852 O O . ILE A 1 229 ? 18.839 -2.956 -0.358 1.00 80.69 229 ILE A O 1
ATOM 1856 N N . GLU A 1 230 ? 19.662 -1.292 -1.609 1.00 81.06 230 GLU A N 1
ATOM 1857 C CA . GLU A 1 230 ? 20.050 -0.473 -0.457 1.00 81.06 230 GLU A CA 1
ATOM 1858 C C . GLU A 1 230 ? 18.861 -0.114 0.444 1.00 81.06 230 GLU A C 1
ATOM 1860 O O . GLU A 1 230 ? 17.767 0.212 -0.031 1.00 81.06 230 GLU A O 1
ATOM 1865 N N . LYS A 1 231 ? 19.118 -0.065 1.758 1.00 82.19 231 LYS A N 1
ATOM 1866 C CA . LYS A 1 231 ? 18.111 0.201 2.797 1.00 82.19 231 LYS A CA 1
ATOM 1867 C C . LYS A 1 231 ? 17.276 1.461 2.544 1.00 82.19 231 LYS A C 1
ATOM 1869 O O . LYS A 1 231 ? 16.074 1.458 2.809 1.00 82.19 231 LYS A O 1
ATOM 1874 N N . LYS A 1 232 ? 17.874 2.509 1.965 1.00 78.69 232 LYS A N 1
ATOM 1875 C CA . LYS A 1 232 ? 17.196 3.776 1.634 1.00 78.69 232 LYS A CA 1
ATOM 1876 C C . LYS A 1 232 ? 16.004 3.631 0.674 1.00 78.69 232 LYS A C 1
ATOM 1878 O O . LYS A 1 232 ? 15.084 4.440 0.741 1.00 78.69 232 LYS A O 1
ATOM 1883 N N . PHE A 1 233 ? 15.955 2.581 -0.151 1.00 77.38 233 PHE A N 1
ATOM 1884 C CA . PHE A 1 233 ? 14.847 2.333 -1.086 1.00 77.38 233 PHE A CA 1
ATOM 1885 C C . PHE A 1 233 ? 13.764 1.377 -0.544 1.00 77.38 233 PHE A C 1
ATOM 1887 O O . PHE A 1 233 ? 12.727 1.183 -1.184 1.00 77.38 233 PHE A O 1
ATOM 1894 N N . TRP A 1 234 ? 13.958 0.768 0.634 1.00 85.81 234 TRP A N 1
ATOM 1895 C CA . TRP A 1 234 ? 13.049 -0.267 1.157 1.00 85.81 234 TRP A CA 1
ATOM 1896 C C . TRP A 1 234 ? 11.635 0.243 1.482 1.00 85.81 234 TRP A C 1
ATOM 1898 O O . TRP A 1 234 ? 10.679 -0.527 1.390 1.00 85.81 234 TRP A O 1
ATOM 1908 N N . ALA A 1 235 ? 11.488 1.527 1.823 1.00 80.75 235 ALA A N 1
ATOM 1909 C CA . ALA A 1 235 ? 10.188 2.143 2.098 1.00 80.75 235 ALA A CA 1
ATOM 1910 C C . ALA A 1 235 ? 9.392 2.457 0.816 1.00 80.75 235 ALA A C 1
ATOM 1912 O O . ALA A 1 235 ? 8.182 2.244 0.769 1.00 80.75 235 ALA A O 1
ATOM 1913 N N . GLU A 1 236 ? 10.051 2.908 -0.259 1.00 81.50 236 GLU A N 1
ATOM 1914 C CA . GLU A 1 236 ? 9.348 3.269 -1.500 1.00 81.50 236 GLU A CA 1
ATOM 1915 C C . GLU A 1 236 ? 8.931 2.052 -2.343 1.00 81.50 236 GLU A C 1
ATOM 1917 O O . GLU A 1 236 ? 7.906 2.086 -3.032 1.00 81.50 236 GLU A O 1
ATOM 1922 N N . ILE A 1 237 ? 9.694 0.953 -2.293 1.00 87.00 237 ILE A N 1
ATOM 1923 C CA . ILE A 1 237 ? 9.573 -0.151 -3.257 1.00 87.00 237 ILE A CA 1
ATOM 1924 C C . ILE A 1 237 ? 8.168 -0.764 -3.330 1.00 87.00 237 ILE A C 1
ATOM 1926 O O . ILE A 1 237 ? 7.705 -1.080 -4.430 1.00 87.00 237 ILE A O 1
ATOM 1930 N N . ASN A 1 238 ? 7.453 -0.881 -2.203 1.00 91.06 238 ASN A N 1
ATOM 1931 C CA . ASN A 1 238 ? 6.086 -1.403 -2.199 1.00 91.06 238 ASN A CA 1
ATOM 1932 C C . ASN A 1 238 ? 5.136 -0.481 -2.986 1.00 91.06 238 ASN A C 1
ATOM 1934 O O . ASN A 1 238 ? 4.514 -0.932 -3.949 1.00 91.06 238 ASN A O 1
ATOM 1938 N N . LEU A 1 239 ? 5.085 0.812 -2.646 1.00 86.44 239 LEU A N 1
ATOM 1939 C CA . LEU A 1 239 ? 4.185 1.791 -3.269 1.00 86.44 239 LEU A CA 1
ATOM 1940 C C . LEU A 1 239 ? 4.419 1.906 -4.785 1.00 86.44 239 LEU A C 1
ATOM 1942 O O . LEU A 1 239 ? 3.474 1.900 -5.586 1.00 86.44 239 LEU A O 1
ATOM 1946 N N . ILE A 1 240 ? 5.693 1.949 -5.188 1.00 88.50 240 ILE A N 1
ATOM 1947 C CA . ILE A 1 240 ? 6.120 2.008 -6.592 1.00 88.50 240 ILE A CA 1
ATOM 1948 C C . ILE A 1 240 ? 5.612 0.789 -7.372 1.00 88.50 240 ILE A C 1
ATOM 1950 O O . ILE A 1 240 ? 5.000 0.939 -8.436 1.00 88.50 240 ILE A O 1
ATOM 1954 N N . LEU A 1 241 ? 5.817 -0.416 -6.836 1.00 93.00 241 LEU A N 1
ATOM 1955 C CA . LEU A 1 241 ? 5.446 -1.669 -7.495 1.00 93.00 241 LEU A CA 1
ATOM 1956 C C . LEU A 1 241 ? 3.939 -1.937 -7.474 1.00 93.00 241 LEU A C 1
ATOM 1958 O O . LEU A 1 241 ? 3.398 -2.416 -8.478 1.00 93.00 241 LEU A O 1
ATOM 1962 N N . VAL A 1 242 ? 3.236 -1.594 -6.393 1.00 92.56 242 VAL A N 1
ATOM 1963 C CA . VAL A 1 242 ? 1.770 -1.680 -6.339 1.00 92.56 242 VAL A CA 1
ATOM 1964 C C . VAL A 1 242 ? 1.170 -0.783 -7.418 1.00 92.56 242 VAL A C 1
ATOM 1966 O O . VAL A 1 242 ? 0.476 -1.296 -8.299 1.00 92.56 242 VAL A O 1
ATOM 1969 N N . GLY A 1 243 ? 1.527 0.506 -7.454 1.00 90.56 243 GLY A N 1
ATOM 1970 C CA . GLY A 1 243 ? 0.979 1.442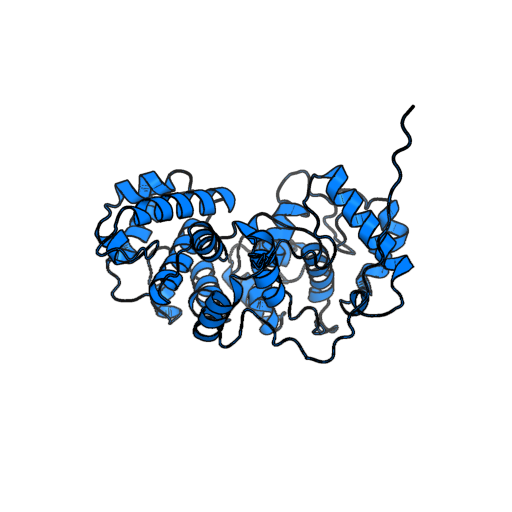 -8.441 1.00 90.56 243 GLY A CA 1
ATOM 1971 C C . GLY A 1 243 ? 1.341 1.087 -9.889 1.00 90.56 243 GLY A C 1
ATOM 1972 O O . GLY A 1 243 ? 0.500 1.142 -10.787 1.00 90.56 243 GLY A O 1
ATOM 1973 N N . PHE A 1 244 ? 2.558 0.593 -10.137 1.00 93.94 244 PHE A N 1
ATOM 1974 C CA . PHE A 1 244 ? 2.943 0.112 -11.471 1.00 93.94 244 PHE A CA 1
ATOM 1975 C C . PHE A 1 244 ? 2.133 -1.123 -11.892 1.00 93.94 244 PHE A C 1
ATOM 1977 O O . PHE A 1 244 ? 1.784 -1.285 -13.067 1.00 93.94 244 PHE A O 1
ATOM 1984 N N . GLY A 1 245 ? 1.800 -1.982 -10.927 1.00 94.31 245 GLY A N 1
ATOM 1985 C CA . GLY A 1 245 ? 0.942 -3.141 -11.126 1.00 94.31 245 GLY A CA 1
ATOM 1986 C C . GLY A 1 245 ? -0.558 -2.847 -11.171 1.00 94.31 245 GLY A C 1
ATOM 1987 O O . GLY A 1 245 ? -1.293 -3.707 -11.650 1.00 94.31 245 GLY A O 1
ATOM 1988 N N . GLN A 1 246 ? -1.008 -1.680 -10.709 1.00 91.62 246 GLN A N 1
ATOM 1989 C CA . GLN A 1 246 ? -2.378 -1.182 -10.882 1.00 91.62 246 GLN A CA 1
ATOM 1990 C C . GLN A 1 246 ? -2.552 -0.548 -12.267 1.00 91.62 246 GLN A C 1
ATOM 1992 O O . GLN A 1 246 ? -3.490 -0.887 -12.986 1.00 91.62 246 GLN A O 1
ATOM 1997 N N . ASN A 1 247 ? -1.610 0.308 -12.673 1.00 90.62 247 ASN A N 1
ATOM 1998 C CA . ASN A 1 247 ? -1.760 1.116 -13.879 1.00 90.62 247 ASN A CA 1
ATOM 1999 C C . ASN A 1 247 ? -1.266 0.437 -15.160 1.00 90.62 247 ASN A C 1
ATOM 2001 O O . ASN A 1 247 ? -2.014 0.414 -16.137 1.00 90.62 247 ASN A O 1
ATOM 2005 N N . ILE A 1 248 ? -0.033 -0.088 -15.184 1.00 93.38 248 ILE A N 1
ATOM 2006 C CA . ILE A 1 248 ? 0.657 -0.507 -16.422 1.00 93.38 248 ILE A CA 1
ATOM 2007 C C . ILE A 1 248 ? 0.753 -2.030 -16.533 1.00 93.38 248 ILE A C 1
ATOM 2009 O O . ILE A 1 248 ? 0.147 -2.638 -17.419 1.00 93.38 248 ILE A O 1
ATOM 2013 N N . CYS A 1 249 ? 1.501 -2.674 -15.634 1.00 94.12 249 CYS A N 1
ATOM 2014 C CA . CYS A 1 249 ? 1.719 -4.120 -15.671 1.00 94.12 249 CYS A CA 1
ATOM 2015 C C . CYS A 1 249 ? 0.708 -4.843 -14.769 1.00 94.12 249 CYS A C 1
ATOM 2017 O O . CYS A 1 249 ? 1.045 -5.442 -13.740 1.00 94.12 249 CYS A O 1
ATOM 2019 N N . THR A 1 250 ? -0.556 -4.766 -15.177 1.00 91.56 250 THR A N 1
ATOM 2020 C CA . THR A 1 250 ? -1.696 -5.386 -14.496 1.00 91.56 250 THR A CA 1
ATOM 2021 C C . THR A 1 250 ? -1.571 -6.910 -14.410 1.00 91.56 250 THR A C 1
ATOM 2023 O O . THR A 1 250 ? -0.882 -7.560 -15.195 1.00 91.56 250 THR A O 1
ATOM 2026 N N . SER A 1 251 ? -2.220 -7.511 -13.408 1.00 83.81 251 SER A N 1
ATOM 2027 C CA . SER A 1 251 ? -2.333 -8.977 -13.270 1.00 83.81 251 SER A CA 1
ATOM 2028 C C . SER A 1 251 ? -3.301 -9.607 -14.276 1.00 83.81 251 SER A C 1
ATOM 2030 O O . SER A 1 251 ? -3.359 -10.830 -14.380 1.00 83.81 251 SER A O 1
ATOM 2032 N N . THR A 1 252 ? -4.061 -8.792 -15.010 1.00 79.44 252 THR A N 1
ATOM 2033 C CA . THR A 1 252 ? -5.119 -9.245 -15.913 1.00 79.44 252 THR A CA 1
ATOM 2034 C C . THR A 1 252 ? -4.554 -9.802 -17.226 1.00 79.44 252 THR A C 1
ATOM 2036 O O . THR A 1 252 ? -3.343 -9.861 -17.469 1.00 79.44 252 THR A O 1
ATOM 2039 N N . GLN A 1 253 ? -5.444 -10.223 -18.125 1.00 72.88 253 GLN A N 1
ATOM 2040 C CA . GLN A 1 253 ? -5.057 -10.676 -19.462 1.00 72.88 253 GLN A CA 1
ATOM 2041 C C . GLN A 1 253 ? -4.496 -9.542 -20.348 1.00 72.88 253 GLN A C 1
ATOM 2043 O O . GLN A 1 253 ? -3.796 -9.837 -21.316 1.00 72.88 253 GLN A O 1
ATOM 2048 N N . ARG A 1 254 ? -4.709 -8.264 -19.993 1.00 82.12 254 ARG A N 1
ATOM 2049 C CA . ARG A 1 254 ? -4.335 -7.090 -20.806 1.00 82.12 254 ARG A CA 1
ATOM 2050 C C . ARG A 1 254 ? -3.469 -6.073 -20.024 1.00 82.12 254 ARG A C 1
ATOM 2052 O O . ARG A 1 254 ? -3.965 -5.004 -19.666 1.00 82.12 254 ARG A O 1
ATOM 2059 N N . PRO A 1 255 ? -2.191 -6.383 -19.729 1.00 91.25 255 PRO A N 1
ATOM 2060 C CA . PRO A 1 255 ? -1.207 -5.385 -19.321 1.00 91.25 255 PRO A CA 1
ATOM 2061 C C . PRO A 1 255 ? -0.897 -4.449 -20.492 1.00 91.25 255 PRO A C 1
ATOM 2063 O O . PRO A 1 255 ? -0.908 -4.868 -21.652 1.00 91.25 255 PRO A O 1
ATOM 2066 N N . LYS A 1 256 ? -0.569 -3.196 -20.180 1.00 93.06 256 LYS A N 1
ATOM 2067 C CA . LYS A 1 256 ? -0.318 -2.114 -21.146 1.00 93.06 256 LYS A CA 1
ATOM 2068 C C . LYS A 1 256 ? 1.118 -2.199 -21.676 1.00 93.06 256 LYS A C 1
ATOM 2070 O O . LYS A 1 256 ? 1.979 -1.373 -21.381 1.00 93.06 256 LYS A O 1
ATOM 2075 N N . CYS A 1 257 ? 1.419 -3.323 -22.330 1.00 92.38 257 CYS A N 1
ATOM 2076 C CA . CYS A 1 257 ? 2.754 -3.691 -22.810 1.00 92.38 257 CYS A CA 1
ATOM 2077 C C . CYS A 1 257 ? 3.217 -2.895 -24.041 1.00 92.38 257 CYS A C 1
ATOM 2079 O O . CYS A 1 257 ? 4.396 -2.946 -24.367 1.00 92.38 257 CYS A O 1
ATOM 2081 N N . ASP A 1 258 ? 2.329 -2.154 -24.680 1.00 89.94 258 ASP A N 1
ATOM 2082 C CA . ASP A 1 258 ? 2.584 -1.203 -25.761 1.00 89.94 258 ASP A CA 1
ATOM 2083 C C . ASP A 1 258 ? 3.221 0.103 -25.253 1.00 89.94 258 ASP A C 1
ATOM 2085 O O . ASP A 1 258 ? 4.185 0.595 -25.837 1.00 89.94 258 ASP A O 1
ATOM 2089 N N . VAL A 1 259 ? 2.750 0.614 -24.111 1.00 88.12 259 VAL A N 1
ATOM 2090 C CA . VAL A 1 259 ? 3.263 1.835 -23.456 1.00 88.12 259 VAL A CA 1
ATOM 2091 C C . VAL A 1 259 ? 4.226 1.555 -22.293 1.00 88.12 259 VAL A C 1
ATOM 2093 O O . VAL A 1 259 ? 4.784 2.477 -21.703 1.00 88.12 259 VAL A O 1
ATOM 2096 N N . CYS A 1 260 ? 4.451 0.290 -21.925 1.00 91.19 260 CYS A N 1
ATOM 2097 C CA . CYS A 1 260 ? 5.346 -0.075 -20.823 1.00 91.19 260 CYS A CA 1
ATOM 2098 C C . CYS A 1 260 ? 6.825 0.137 -21.189 1.00 91.19 260 CYS A C 1
ATOM 2100 O O . CYS A 1 260 ? 7.372 -0.592 -22.022 1.00 91.19 260 CYS A O 1
ATOM 2102 N N . LEU A 1 261 ? 7.496 1.059 -20.498 1.00 85.94 261 LEU A N 1
ATOM 2103 C CA . LEU A 1 261 ? 8.875 1.467 -20.788 1.00 85.94 261 LEU A CA 1
ATOM 2104 C C . LEU A 1 261 ? 9.967 0.531 -20.227 1.00 85.94 261 LEU A C 1
ATOM 2106 O O . LEU A 1 261 ? 11.144 0.794 -20.440 1.00 85.94 261 LEU A O 1
ATOM 2110 N N . VAL A 1 262 ? 9.617 -0.569 -19.542 1.00 87.44 262 VAL A N 1
ATOM 2111 C CA . VAL A 1 262 ? 10.620 -1.500 -18.979 1.00 87.44 262 VAL A CA 1
ATOM 2112 C C . VAL A 1 262 ? 11.394 -2.217 -20.092 1.00 87.44 262 VAL A C 1
ATOM 2114 O O . VAL A 1 262 ? 10.840 -3.083 -20.785 1.00 87.44 262 VAL A O 1
ATOM 2117 N N . SER A 1 263 ? 12.673 -1.896 -20.264 1.00 78.19 263 SER A N 1
ATOM 2118 C CA . SER A 1 263 ? 13.506 -2.475 -21.316 1.00 78.19 263 SER A CA 1
ATOM 2119 C C . SER A 1 263 ? 13.681 -3.989 -21.130 1.00 78.19 263 SER A C 1
ATOM 2121 O O . SER A 1 263 ? 13.569 -4.537 -20.029 1.00 78.19 263 SER A O 1
ATOM 2123 N N . LYS A 1 264 ? 13.892 -4.702 -22.248 1.00 77.12 264 LYS A N 1
ATOM 2124 C CA . LYS A 1 264 ? 14.255 -6.137 -22.280 1.00 77.12 264 LYS A CA 1
ATOM 2125 C C . LYS A 1 264 ? 13.323 -7.051 -21.439 1.00 77.12 264 LYS A C 1
ATOM 2127 O O . LYS A 1 264 ? 13.731 -8.085 -20.910 1.00 77.12 264 LYS A O 1
ATOM 2132 N N . CYS A 1 265 ? 12.042 -6.685 -21.310 1.00 85.88 265 CYS A N 1
ATOM 2133 C CA . CYS A 1 265 ? 11.044 -7.448 -20.556 1.00 85.88 265 CYS A CA 1
ATOM 2134 C C . CYS A 1 265 ? 10.615 -8.726 -21.308 1.00 85.88 265 CYS A C 1
ATOM 2136 O O . CYS A 1 265 ? 9.775 -8.672 -22.204 1.00 85.88 265 CYS A O 1
ATOM 2138 N N . LYS A 1 266 ? 11.136 -9.887 -20.885 1.00 84.06 266 LYS A N 1
ATOM 2139 C CA . LYS A 1 266 ? 10.853 -11.229 -21.449 1.00 84.06 266 LYS A CA 1
ATOM 2140 C C . LYS A 1 266 ? 9.375 -11.679 -21.408 1.00 84.06 266 LYS A C 1
ATOM 2142 O O . LYS A 1 266 ? 9.042 -12.704 -21.985 1.00 84.06 266 LYS A O 1
ATOM 2147 N N . ASP A 1 267 ? 8.503 -10.960 -20.697 1.00 85.31 267 ASP A N 1
ATOM 2148 C CA . ASP A 1 267 ? 7.056 -11.237 -20.587 1.00 85.31 267 ASP A CA 1
ATOM 2149 C C . ASP A 1 267 ? 6.180 -10.209 -21.327 1.00 85.31 267 ASP A C 1
ATOM 2151 O O . ASP A 1 267 ? 4.973 -10.104 -21.076 1.00 85.31 267 ASP A O 1
ATOM 2155 N N . ARG A 1 268 ? 6.783 -9.379 -22.179 1.00 89.31 268 ARG A N 1
ATOM 2156 C CA . ARG A 1 268 ? 6.063 -8.373 -22.955 1.00 89.31 268 ARG A CA 1
ATOM 2157 C C . ARG A 1 268 ? 5.097 -9.069 -23.929 1.00 89.31 268 ARG A C 1
ATOM 2159 O O . ARG A 1 268 ? 5.525 -9.876 -24.743 1.00 89.31 268 ARG A O 1
ATOM 2166 N N . ARG A 1 269 ? 3.792 -8.782 -23.809 1.00 87.38 269 ARG A N 1
ATOM 2167 C CA . ARG A 1 269 ? 2.719 -9.490 -24.549 1.00 87.38 269 ARG A CA 1
ATOM 2168 C C . ARG A 1 269 ? 2.382 -8.903 -25.919 1.00 87.38 269 ARG A C 1
ATOM 2170 O O . ARG A 1 269 ? 1.831 -9.610 -26.749 1.00 87.38 269 ARG A O 1
ATOM 2177 N N . VAL A 1 270 ? 2.666 -7.621 -26.120 1.00 88.50 270 VAL A N 1
ATOM 2178 C CA . VAL A 1 270 ? 2.510 -6.904 -27.391 1.00 88.50 270 VAL A CA 1
ATOM 2179 C C . VAL A 1 270 ? 3.726 -6.016 -27.591 1.00 88.50 270 VAL A C 1
ATOM 2181 O O . VAL A 1 270 ? 4.372 -5.630 -26.611 1.00 88.50 270 VAL A O 1
ATOM 2184 N N . GLU A 1 271 ? 4.052 -5.708 -28.840 1.00 87.25 271 GLU A N 1
ATOM 2185 C CA . GLU A 1 271 ? 5.146 -4.792 -29.136 1.00 87.25 271 GLU A CA 1
ATOM 2186 C C . GLU A 1 271 ? 4.900 -3.395 -28.567 1.00 87.25 271 GLU A C 1
ATOM 2188 O O . GLU A 1 271 ? 3.767 -2.974 -28.350 1.00 87.25 271 GLU A O 1
ATOM 2193 N N . ILE A 1 272 ? 6.001 -2.684 -28.333 1.00 85.38 272 ILE A N 1
ATOM 2194 C CA . ILE A 1 272 ? 5.990 -1.280 -27.932 1.00 85.38 272 ILE A CA 1
ATOM 2195 C C . ILE A 1 272 ? 5.433 -0.434 -29.080 1.00 85.38 272 ILE A C 1
ATOM 2197 O O . ILE A 1 272 ? 5.737 -0.702 -30.244 1.00 85.38 272 ILE A O 1
ATOM 2201 N N . ASP A 1 273 ? 4.666 0.600 -28.747 1.00 83.88 273 ASP A N 1
ATOM 2202 C CA . ASP A 1 273 ? 4.164 1.565 -29.723 1.00 83.88 273 ASP A CA 1
ATOM 2203 C C . ASP A 1 273 ? 5.315 2.182 -30.542 1.00 83.88 273 ASP A C 1
ATOM 2205 O O . ASP A 1 273 ? 6.364 2.548 -30.001 1.00 83.88 273 ASP A O 1
ATOM 2209 N N . GLU A 1 274 ? 5.153 2.286 -31.860 1.00 79.62 274 GLU A N 1
ATOM 2210 C CA . GLU A 1 274 ? 6.235 2.711 -32.757 1.00 79.62 274 GLU A CA 1
ATOM 2211 C C . GLU A 1 274 ? 6.703 4.144 -32.496 1.00 79.62 274 GLU A C 1
ATOM 2213 O O . GLU A 1 274 ? 7.897 4.437 -32.620 1.00 79.62 274 GLU A O 1
ATOM 2218 N N . THR A 1 275 ? 5.797 4.998 -32.015 1.00 73.50 275 THR A N 1
ATOM 2219 C CA . THR A 1 275 ? 6.109 6.363 -31.567 1.00 73.50 275 THR A CA 1
ATOM 2220 C C . THR A 1 275 ? 7.085 6.389 -30.381 1.00 73.50 275 THR A C 1
ATOM 2222 O O . THR A 1 275 ? 7.860 7.335 -30.229 1.00 73.50 275 THR A O 1
ATOM 2225 N N . LEU A 1 276 ? 7.110 5.327 -29.566 1.00 72.94 276 LEU A N 1
ATOM 2226 C CA . LEU A 1 276 ? 7.986 5.173 -28.402 1.00 72.94 276 LEU A CA 1
ATOM 2227 C C . LEU A 1 276 ? 9.288 4.423 -28.739 1.00 72.94 276 LEU A C 1
ATOM 2229 O O . LEU A 1 276 ? 10.340 4.746 -28.174 1.00 72.94 276 LEU A O 1
ATOM 2233 N N . LYS A 1 277 ? 9.236 3.448 -29.667 1.00 70.38 277 LYS A N 1
ATOM 2234 C CA . LYS A 1 277 ? 10.367 2.580 -30.076 1.00 70.38 277 LYS A CA 1
ATOM 2235 C C . LYS A 1 277 ? 11.608 3.353 -30.546 1.00 70.38 277 LYS A C 1
ATOM 2237 O O . LYS A 1 277 ? 12.726 2.900 -30.312 1.00 70.38 277 LYS A O 1
ATOM 2242 N N . ASN A 1 278 ? 11.428 4.488 -31.226 1.00 62.81 278 ASN A N 1
ATOM 2243 C CA . ASN A 1 278 ? 12.521 5.277 -31.820 1.00 62.81 278 ASN A CA 1
ATOM 2244 C C . ASN A 1 278 ? 12.880 6.556 -31.041 1.00 62.81 278 ASN A C 1
ATOM 2246 O O . ASN A 1 278 ? 13.636 7.389 -31.537 1.00 62.81 278 ASN A O 1
ATOM 2250 N N . GLY A 1 279 ? 12.358 6.703 -29.822 1.00 64.69 279 GLY A N 1
ATOM 2251 C CA . GLY A 1 279 ? 12.675 7.808 -28.924 1.00 64.69 279 GLY A CA 1
ATOM 2252 C C . GLY A 1 279 ? 12.901 7.299 -27.509 1.00 64.69 279 GLY A C 1
ATOM 2253 O O . GLY A 1 279 ? 13.977 6.810 -27.192 1.00 64.69 279 GLY A O 1
ATOM 2254 N N . ILE A 1 280 ? 11.868 7.394 -26.667 1.00 65.25 280 ILE A N 1
ATOM 2255 C CA . ILE A 1 280 ? 11.970 7.132 -25.222 1.00 65.25 280 ILE A CA 1
ATOM 2256 C C . ILE A 1 280 ? 12.634 5.793 -24.923 1.00 65.25 280 ILE A C 1
ATOM 2258 O O . ILE A 1 280 ? 13.532 5.734 -24.101 1.00 65.25 280 ILE A O 1
ATOM 2262 N N . VAL A 1 281 ? 12.198 4.712 -25.570 1.00 62.94 281 VAL A N 1
ATOM 2263 C CA . VAL A 1 281 ? 12.571 3.354 -25.146 1.00 62.94 281 VAL A CA 1
ATOM 2264 C C . VAL A 1 281 ? 14.024 2.994 -25.462 1.00 62.94 281 VAL A C 1
ATOM 2266 O O . VAL A 1 281 ? 14.575 2.118 -24.800 1.00 62.94 281 VAL A O 1
ATOM 2269 N N . LYS A 1 282 ? 14.654 3.659 -26.435 1.00 63.88 282 LYS A N 1
ATOM 2270 C CA . LYS A 1 282 ? 16.095 3.499 -26.683 1.00 63.88 282 LYS A CA 1
ATOM 2271 C C . LYS A 1 282 ? 16.916 4.235 -25.628 1.00 63.88 282 LYS A C 1
ATOM 2273 O O . LYS A 1 282 ? 17.881 3.674 -25.133 1.00 63.88 282 LYS A O 1
ATOM 2278 N N . ASP A 1 283 ? 16.458 5.418 -25.233 1.00 62.22 283 ASP A N 1
ATOM 2279 C CA . ASP A 1 283 ? 17.200 6.316 -24.347 1.00 62.22 283 ASP A CA 1
ATOM 2280 C C . ASP A 1 283 ? 16.887 6.080 -22.850 1.00 62.22 283 ASP A C 1
ATOM 2282 O O . ASP A 1 283 ? 17.542 6.641 -21.982 1.00 62.22 283 ASP A O 1
ATOM 2286 N N . ILE A 1 284 ? 15.888 5.255 -22.500 1.00 62.78 284 ILE A N 1
ATOM 2287 C CA . ILE A 1 284 ? 15.428 5.057 -21.105 1.00 62.78 284 ILE A CA 1
ATOM 2288 C C . ILE A 1 284 ? 16.357 4.209 -20.227 1.00 62.78 284 ILE A C 1
ATOM 2290 O O . ILE A 1 284 ? 16.105 4.059 -19.032 1.00 62.78 284 ILE A O 1
ATOM 2294 N N . GLU A 1 285 ? 17.407 3.621 -20.799 1.00 55.34 285 GLU A N 1
ATOM 2295 C CA . GLU A 1 285 ? 18.516 3.066 -20.010 1.00 55.34 285 GLU A CA 1
ATOM 2296 C C . GLU A 1 285 ? 19.481 4.180 -19.553 1.00 55.34 285 GLU A C 1
ATOM 2298 O O . GLU A 1 285 ? 20.090 4.034 -18.495 1.00 55.34 285 GLU A O 1
ATOM 2303 N N . ASP A 1 286 ? 19.501 5.319 -20.260 1.00 50.88 286 ASP A N 1
ATOM 2304 C CA . ASP A 1 286 ? 20.311 6.509 -19.966 1.00 50.88 286 ASP A CA 1
ATOM 2305 C C . ASP A 1 286 ? 19.520 7.636 -19.262 1.00 50.88 286 ASP A C 1
ATOM 2307 O O . ASP A 1 286 ? 20.118 8.619 -18.827 1.00 50.88 286 ASP A O 1
ATOM 2311 N N . LEU A 1 287 ? 18.184 7.528 -19.155 1.00 51.50 287 LEU A N 1
ATOM 2312 C CA . LEU A 1 287 ? 17.317 8.494 -18.459 1.00 51.50 287 LEU A CA 1
ATOM 2313 C C . LEU A 1 287 ? 17.483 8.407 -16.931 1.00 51.50 287 LEU A C 1
ATOM 2315 O O . LEU A 1 287 ? 16.797 7.637 -16.253 1.00 51.50 287 LEU A O 1
ATOM 2319 N N . ASP A 1 288 ? 18.347 9.262 -16.398 1.00 47.62 288 ASP A N 1
ATOM 2320 C CA . ASP A 1 288 ? 18.417 9.600 -14.976 1.00 47.62 288 ASP A CA 1
ATOM 2321 C C . ASP A 1 288 ? 17.464 10.770 -14.610 1.00 47.62 288 ASP A C 1
ATOM 2323 O O . ASP A 1 288 ? 16.908 11.447 -15.477 1.00 47.62 288 ASP A O 1
ATOM 2327 N N . ILE A 1 289 ? 17.223 11.028 -13.324 1.00 44.66 289 ILE A N 1
ATOM 2328 C CA . ILE A 1 289 ? 16.344 12.110 -12.856 1.00 44.66 289 ILE A CA 1
ATOM 2329 C C . ILE A 1 289 ? 16.932 13.511 -13.069 1.00 44.66 289 ILE A C 1
ATOM 2331 O O . ILE A 1 289 ? 16.157 14.458 -13.258 1.00 44.66 289 ILE A O 1
ATOM 2335 N N . SER A 1 290 ? 18.257 13.645 -13.157 1.00 43.94 290 SER A N 1
ATOM 2336 C CA . SER A 1 290 ? 18.937 14.882 -13.579 1.00 43.94 290 SER A CA 1
ATOM 2337 C C . SER A 1 290 ? 18.431 15.454 -14.920 1.00 43.94 290 SER A C 1
ATOM 2339 O O . SER A 1 290 ? 18.545 16.653 -15.171 1.00 43.94 290 SER A O 1
ATOM 2341 N N . TYR A 1 291 ? 17.764 14.644 -15.753 1.00 46.44 291 TYR A N 1
ATOM 2342 C CA . TYR A 1 291 ? 17.132 15.064 -17.012 1.00 46.44 291 TYR A CA 1
ATOM 2343 C C . TYR A 1 291 ? 15.994 16.085 -16.874 1.00 46.44 291 TYR A C 1
ATOM 2345 O O . TYR A 1 291 ? 15.568 16.655 -17.881 1.00 46.44 291 TYR A O 1
ATOM 2353 N N . LEU A 1 292 ? 15.455 16.293 -15.670 1.00 45.84 292 LEU A N 1
ATOM 2354 C CA . LEU A 1 292 ? 14.351 17.230 -15.446 1.00 45.84 292 LEU A CA 1
ATOM 2355 C C . LEU A 1 292 ? 14.812 18.637 -15.033 1.00 45.84 292 LEU A C 1
ATOM 2357 O O . LEU A 1 292 ? 13.969 19.530 -15.000 1.00 45.84 292 LEU A O 1
ATOM 2361 N N . SER A 1 293 ? 16.099 18.855 -14.723 1.00 47.78 293 SER A N 1
ATOM 2362 C CA . SER A 1 293 ? 16.531 20.061 -13.997 1.00 47.78 293 SER A CA 1
ATOM 2363 C C . SER A 1 293 ? 17.350 21.101 -14.778 1.00 47.78 293 SER A C 1
ATOM 2365 O O . SER A 1 293 ? 17.372 22.246 -14.326 1.00 47.78 293 SER A O 1
ATOM 2367 N N . LYS A 1 294 ? 17.992 20.801 -15.928 1.00 40.19 294 LYS A N 1
ATOM 2368 C CA . LYS A 1 294 ? 18.756 21.821 -16.701 1.00 40.19 294 LYS A CA 1
ATOM 2369 C C . LYS A 1 294 ? 18.709 21.700 -18.236 1.00 40.19 294 LYS A C 1
ATOM 2371 O O . LYS A 1 294 ? 19.043 20.667 -18.803 1.00 40.19 294 LYS A O 1
ATOM 2376 N N . GLU A 1 295 ? 18.353 22.827 -18.865 1.00 43.69 295 GLU A N 1
ATOM 2377 C CA . GLU A 1 295 ? 18.629 23.381 -20.218 1.00 43.69 295 GLU A CA 1
ATOM 2378 C C . GLU A 1 295 ? 18.629 22.514 -21.506 1.00 43.69 295 GLU A C 1
ATOM 2380 O O . GLU A 1 295 ? 18.326 23.055 -22.566 1.00 43.69 295 GLU A O 1
ATOM 2385 N N . ASN A 1 296 ? 18.825 21.193 -21.486 1.00 44.62 296 ASN A N 1
ATOM 2386 C CA . ASN A 1 296 ? 18.750 20.322 -22.681 1.00 44.62 296 ASN A CA 1
ATOM 2387 C C . ASN A 1 296 ? 17.317 19.817 -22.991 1.00 44.62 296 ASN A C 1
ATOM 2389 O O . ASN A 1 296 ? 17.112 18.742 -23.562 1.00 44.62 296 ASN A O 1
ATOM 2393 N N . ALA A 1 297 ? 16.297 20.574 -22.580 1.00 47.94 297 ALA A N 1
ATOM 2394 C CA . ALA A 1 297 ? 14.966 20.036 -22.291 1.00 47.94 297 ALA A CA 1
ATOM 2395 C C . ALA A 1 297 ? 14.145 19.566 -23.513 1.00 47.94 297 ALA A C 1
ATOM 2397 O O . ALA A 1 297 ? 13.416 18.579 -23.419 1.00 47.94 297 ALA A O 1
ATOM 2398 N N . ASP A 1 298 ? 14.223 20.245 -24.661 1.00 50.03 298 ASP A N 1
ATOM 2399 C CA . ASP A 1 298 ? 13.125 20.233 -25.645 1.00 50.03 298 ASP A CA 1
ATOM 2400 C C . ASP A 1 298 ? 12.867 18.859 -26.316 1.00 50.03 298 ASP A C 1
ATOM 2402 O O . ASP A 1 298 ? 11.740 18.353 -26.332 1.00 50.03 298 ASP A O 1
ATOM 2406 N N . LYS A 1 299 ? 13.909 18.170 -26.809 1.00 47.38 299 LYS A N 1
ATOM 2407 C CA . LYS A 1 299 ? 13.737 16.892 -27.538 1.00 47.38 299 LYS A CA 1
ATOM 2408 C C . LYS A 1 299 ? 13.248 15.749 -26.640 1.00 47.38 299 LYS A C 1
ATOM 2410 O O . LYS A 1 299 ? 12.464 14.914 -27.093 1.00 47.38 299 LYS A O 1
ATOM 2415 N N . ASN A 1 300 ? 13.694 15.699 -25.384 1.00 50.78 300 ASN A N 1
ATOM 2416 C CA . ASN A 1 300 ? 13.311 14.642 -24.443 1.00 50.78 300 ASN A CA 1
ATOM 2417 C C . ASN A 1 300 ? 12.016 14.980 -23.686 1.00 50.78 300 ASN A C 1
ATOM 2419 O O . ASN A 1 300 ? 11.221 14.077 -23.433 1.00 50.78 300 ASN A O 1
ATOM 2423 N N . TYR A 1 301 ? 11.718 16.261 -23.447 1.00 52.81 301 TYR A N 1
ATOM 2424 C CA . TYR A 1 301 ? 10.412 16.697 -22.949 1.00 52.81 301 TYR A CA 1
ATOM 2425 C C . TYR A 1 301 ? 9.280 16.312 -23.910 1.00 52.81 301 TYR A C 1
ATOM 2427 O O . TYR A 1 301 ? 8.320 15.671 -23.486 1.00 52.81 301 TYR A O 1
ATOM 2435 N N . ARG A 1 302 ? 9.416 16.598 -25.217 1.00 55.25 302 ARG A N 1
ATOM 2436 C CA . ARG A 1 302 ? 8.420 16.210 -26.242 1.00 55.25 302 ARG A CA 1
ATOM 2437 C C . ARG A 1 302 ? 8.177 14.701 -26.285 1.00 55.25 302 ARG A C 1
ATOM 2439 O O . ARG A 1 302 ? 7.033 14.269 -26.382 1.00 55.25 302 ARG A O 1
ATOM 2446 N N . LYS A 1 303 ? 9.241 13.899 -26.165 1.00 61.34 303 LYS A N 1
ATOM 2447 C CA . LYS A 1 303 ? 9.157 12.435 -26.045 1.00 61.34 303 LYS A CA 1
ATOM 2448 C C . LYS A 1 303 ? 8.341 12.021 -24.811 1.00 61.34 303 LYS A C 1
ATOM 2450 O O . LYS A 1 303 ? 7.374 11.278 -24.944 1.00 61.34 303 LYS A O 1
ATOM 2455 N N . ILE A 1 304 ? 8.692 12.525 -23.624 1.00 62.69 304 ILE A N 1
ATOM 2456 C CA . ILE A 1 304 ? 7.981 12.225 -22.368 1.00 62.69 304 ILE A CA 1
ATOM 2457 C C . ILE A 1 304 ? 6.510 12.650 -22.456 1.00 62.69 304 ILE A C 1
ATOM 2459 O O . ILE A 1 304 ? 5.628 11.888 -22.061 1.00 62.69 304 ILE A O 1
ATOM 2463 N N . LEU A 1 305 ? 6.238 13.833 -23.010 1.00 61.28 305 LEU A N 1
ATOM 2464 C CA . LEU A 1 305 ? 4.890 14.351 -23.225 1.00 61.28 305 LEU A CA 1
ATOM 2465 C C . LEU A 1 305 ? 4.079 13.450 -24.165 1.00 61.28 305 LEU A C 1
ATOM 2467 O O . LEU A 1 305 ? 2.947 13.117 -23.830 1.00 61.28 305 LEU A O 1
ATOM 2471 N N . ALA A 1 306 ? 4.663 12.979 -25.273 1.00 63.34 306 ALA A N 1
ATOM 2472 C CA . ALA A 1 306 ? 4.007 12.030 -26.173 1.00 63.34 306 ALA A CA 1
ATOM 2473 C C . ALA A 1 306 ? 3.602 10.735 -25.447 1.00 63.34 306 ALA A C 1
ATOM 2475 O O . ALA A 1 306 ? 2.482 10.261 -25.615 1.00 63.34 306 ALA A O 1
ATOM 2476 N N . TRP A 1 307 ? 4.456 10.200 -24.567 1.00 75.88 307 TRP A N 1
ATOM 2477 C CA . TRP A 1 307 ? 4.082 9.051 -23.736 1.00 75.88 307 TRP A CA 1
ATOM 2478 C C . TRP A 1 307 ? 2.986 9.373 -22.717 1.00 75.88 307 TRP A C 1
ATOM 2480 O O . TRP A 1 307 ? 2.089 8.551 -22.540 1.00 75.88 307 TRP A O 1
ATOM 2490 N N . LYS A 1 308 ? 2.994 10.561 -22.090 1.00 67.06 308 LYS A N 1
ATOM 2491 C CA . LYS A 1 308 ? 1.888 10.988 -21.211 1.00 67.06 308 LYS A CA 1
ATOM 2492 C C . LYS A 1 308 ? 0.561 11.018 -21.966 1.00 67.06 308 LYS A C 1
ATOM 2494 O O . LYS A 1 308 ? -0.400 10.413 -21.504 1.00 67.06 308 LYS A O 1
ATOM 2499 N N . VAL A 1 309 ? 0.537 11.656 -23.137 1.00 63.84 309 VAL A N 1
ATOM 2500 C CA . VAL A 1 309 ? -0.646 11.744 -24.006 1.00 63.84 309 VAL A CA 1
ATOM 2501 C C . VAL A 1 309 ? -1.129 10.346 -24.402 1.00 63.84 309 VAL A C 1
ATOM 2503 O O . VAL A 1 309 ? -2.275 10.010 -24.127 1.00 63.84 309 VAL A O 1
ATOM 2506 N N . LEU A 1 310 ? -0.247 9.479 -24.913 1.00 70.38 310 LEU A N 1
ATOM 2507 C CA . LEU A 1 310 ? -0.597 8.099 -25.285 1.00 70.38 310 LEU A CA 1
ATOM 2508 C C . LEU A 1 310 ? -1.170 7.288 -24.114 1.00 70.38 310 LEU A C 1
ATOM 2510 O O . LEU A 1 310 ? -2.146 6.560 -24.284 1.00 70.38 310 LEU A O 1
ATOM 2514 N N . VAL A 1 311 ? -0.578 7.402 -22.923 1.00 74.12 311 VAL A N 1
ATOM 2515 C CA . VAL A 1 311 ? -1.043 6.705 -21.714 1.00 74.12 311 VAL A CA 1
ATOM 2516 C C . VAL A 1 311 ? -2.402 7.241 -21.242 1.00 74.12 311 VAL A C 1
ATOM 2518 O O . VAL A 1 311 ? -3.252 6.453 -20.817 1.00 74.12 311 VAL A O 1
ATOM 2521 N N . GLN A 1 312 ? -2.630 8.549 -21.346 1.00 72.56 312 GLN A N 1
ATOM 2522 C CA . GLN A 1 312 ? -3.880 9.192 -20.951 1.00 72.56 312 GLN A CA 1
ATOM 2523 C C . GLN A 1 312 ? -5.016 8.896 -21.940 1.00 72.56 312 GLN A C 1
ATOM 2525 O O . GLN A 1 312 ? -6.063 8.400 -21.529 1.00 72.56 312 GLN A O 1
ATOM 2530 N N . GLU A 1 313 ? -4.808 9.126 -23.236 1.00 73.12 313 GLU A N 1
ATOM 2531 C CA . GLU A 1 313 ? -5.824 8.940 -24.282 1.00 73.12 313 GLU A CA 1
ATOM 2532 C C . GLU A 1 313 ? -6.217 7.471 -24.460 1.00 73.12 313 GLU A C 1
ATOM 2534 O O . GLU A 1 313 ? -7.401 7.142 -24.532 1.00 73.12 313 GLU A O 1
ATOM 2539 N N . ARG A 1 314 ? -5.236 6.558 -24.496 1.00 82.12 314 ARG A N 1
ATOM 2540 C CA . ARG A 1 314 ? -5.488 5.131 -24.764 1.00 82.12 314 ARG A CA 1
ATOM 2541 C C . ARG A 1 314 ? -6.076 4.389 -23.565 1.00 82.12 314 ARG A C 1
ATOM 2543 O O . ARG A 1 314 ? -6.725 3.358 -23.745 1.00 82.12 314 ARG A O 1
ATOM 2550 N N . TYR A 1 315 ? -5.811 4.863 -22.346 1.00 83.44 315 TYR A N 1
ATOM 2551 C CA . TYR A 1 315 ? -6.072 4.090 -21.129 1.00 83.44 315 TYR A CA 1
ATOM 2552 C C . TYR A 1 315 ? -6.720 4.846 -19.970 1.00 83.44 315 TYR A C 1
ATOM 2554 O O . TYR A 1 315 ? -6.934 4.222 -18.927 1.00 83.44 315 TYR A O 1
ATOM 2562 N N . GLY A 1 316 ? -7.012 6.140 -20.117 1.00 78.12 316 GLY A N 1
ATOM 2563 C CA . GLY A 1 316 ? -7.642 6.953 -19.075 1.00 78.12 316 GLY A CA 1
ATOM 2564 C C . GLY A 1 316 ? -6.836 7.037 -17.776 1.00 78.12 316 GLY A C 1
ATOM 2565 O O . GLY A 1 316 ? -7.422 7.244 -16.718 1.00 78.12 316 GLY A O 1
ATOM 2566 N N . ILE A 1 317 ? -5.514 6.817 -17.821 1.00 75.56 317 ILE A N 1
ATOM 2567 C CA . ILE A 1 317 ? -4.659 7.000 -16.641 1.00 75.56 317 ILE A CA 1
ATOM 2568 C C . ILE A 1 317 ? -4.431 8.499 -16.449 1.00 75.56 317 ILE A C 1
ATOM 2570 O O . ILE A 1 317 ? -4.021 9.194 -17.376 1.00 75.56 317 ILE A O 1
ATOM 2574 N N . GLU A 1 318 ? -4.663 8.978 -15.231 1.00 72.94 318 GLU A N 1
ATOM 2575 C CA . GLU A 1 318 ? -4.383 10.355 -14.844 1.00 72.94 318 GLU A CA 1
ATOM 2576 C C . GLU A 1 318 ? -2.867 10.610 -14.799 1.00 72.94 318 GLU A C 1
ATOM 2578 O O . GLU A 1 318 ? -2.115 9.954 -14.065 1.00 72.94 318 GLU A O 1
ATOM 2583 N N . MET A 1 319 ? -2.418 11.572 -15.605 1.00 67.50 319 MET A N 1
ATOM 2584 C CA . MET A 1 319 ? -1.013 11.949 -15.735 1.00 67.50 319 MET A CA 1
ATOM 2585 C C . MET A 1 319 ? -0.723 13.221 -14.943 1.00 67.50 319 MET A C 1
ATOM 2587 O O . MET A 1 319 ? -1.539 14.136 -14.889 1.00 67.50 319 MET A O 1
ATOM 2591 N N . ARG A 1 320 ? 0.465 13.290 -14.338 1.00 64.94 320 ARG A N 1
ATOM 2592 C CA . ARG A 1 320 ? 0.914 14.463 -13.576 1.00 64.94 320 ARG A CA 1
ATOM 2593 C C . ARG A 1 320 ? 1.587 15.453 -14.533 1.00 64.94 320 ARG A C 1
ATOM 2595 O O . ARG A 1 320 ? 2.531 15.065 -15.230 1.00 64.94 320 ARG A O 1
ATOM 2602 N N . PHE A 1 321 ? 1.133 16.703 -14.587 1.00 45.19 321 PHE A N 1
ATOM 2603 C CA . PHE A 1 321 ? 1.714 17.772 -15.412 1.00 45.19 321 PHE A CA 1
ATOM 2604 C C . PHE A 1 321 ? 2.381 18.830 -14.515 1.00 45.19 321 PHE A C 1
ATOM 2606 O O . PHE A 1 321 ? 1.893 19.100 -13.425 1.00 45.19 321 PHE A O 1
ATOM 2613 N N . GLY A 1 322 ? 3.536 19.354 -14.950 1.00 45.53 322 GLY A N 1
ATOM 2614 C CA . GLY A 1 322 ? 4.331 20.353 -14.217 1.00 45.53 322 GLY A CA 1
ATOM 2615 C C . GLY A 1 322 ? 4.634 20.036 -12.742 1.00 45.53 322 GLY A C 1
ATOM 2616 O O . GLY A 1 322 ? 4.569 18.886 -12.306 1.00 45.53 322 GLY A O 1
ATOM 2617 N N . ASP A 1 323 ? 4.934 21.099 -11.992 1.00 43.31 323 ASP A N 1
ATOM 2618 C CA . ASP A 1 323 ? 4.832 21.175 -10.528 1.00 43.31 323 ASP A CA 1
ATOM 2619 C C . ASP A 1 323 ? 3.449 21.752 -10.153 1.00 43.31 323 ASP A C 1
ATOM 2621 O O . ASP A 1 323 ? 3.345 22.804 -9.519 1.00 43.31 323 ASP A O 1
ATOM 2625 N N . GLU A 1 324 ? 2.362 21.161 -10.668 1.00 37.88 324 GLU A N 1
ATOM 2626 C CA . GLU A 1 324 ? 1.042 21.807 -10.641 1.00 37.88 324 GLU A CA 1
ATOM 2627 C C . GLU A 1 324 ? 0.406 21.856 -9.236 1.00 37.88 324 GLU A C 1
ATOM 2629 O O . GLU A 1 324 ? -0.231 20.921 -8.744 1.00 37.88 324 GLU A O 1
ATOM 2634 N N . ASP A 1 325 ? 0.589 23.036 -8.637 1.00 37.28 325 ASP A N 1
ATOM 2635 C CA . ASP A 1 325 ? 0.074 23.554 -7.370 1.00 37.28 325 ASP A CA 1
ATOM 2636 C C . ASP A 1 325 ? -1.463 23.629 -7.334 1.00 37.28 325 ASP A C 1
ATOM 2638 O O . ASP A 1 325 ? -2.088 24.644 -7.644 1.00 37.28 325 ASP A O 1
ATOM 2642 N N . LEU A 1 326 ? -2.102 22.543 -6.918 1.00 37.22 326 LEU A N 1
ATOM 2643 C CA . LEU A 1 326 ? -3.550 22.453 -6.735 1.00 37.22 326 LEU A CA 1
ATOM 2644 C C . LEU A 1 326 ? -4.139 23.209 -5.485 1.00 37.22 326 LEU A C 1
ATOM 2646 O O . LEU A 1 326 ? -5.260 22.844 -5.145 1.00 37.22 326 LEU A O 1
ATOM 2650 N N . LEU A 1 327 ? -3.466 24.263 -4.913 1.00 36.62 327 LEU A N 1
ATOM 2651 C CA . LEU A 1 327 ? -3.641 25.191 -3.709 1.00 36.62 327 LEU A CA 1
ATOM 2652 C C . LEU A 1 327 ? -2.933 24.917 -2.301 1.00 36.62 327 LEU A C 1
ATOM 2654 O O . LEU A 1 327 ? -2.346 23.872 -2.124 1.00 36.62 327 LEU A O 1
ATOM 2658 N N . GLY A 1 328 ? -2.855 25.844 -1.300 1.00 41.44 328 GLY A N 1
ATOM 2659 C CA . GLY A 1 328 ? -1.844 25.857 -0.161 1.00 41.44 328 GLY A CA 1
ATOM 2660 C C . GLY A 1 328 ? -2.282 25.973 1.353 1.00 41.44 328 GLY A C 1
ATOM 2661 O O . GLY A 1 328 ? -3.065 25.183 1.845 1.00 41.44 328 GLY A O 1
ATOM 2662 N N . ASP A 1 329 ? -1.810 26.935 2.159 1.00 33.62 329 ASP A N 1
ATOM 2663 C CA . ASP A 1 329 ? -2.204 27.314 3.559 1.00 33.62 329 ASP A CA 1
ATOM 2664 C C . ASP A 1 329 ? -2.642 26.303 4.677 1.00 33.62 329 ASP A C 1
ATOM 2666 O O . ASP A 1 329 ? -2.925 26.762 5.787 1.00 33.62 329 ASP A O 1
ATOM 2670 N N . TRP A 1 330 ? -2.701 24.974 4.517 1.00 40.22 330 TRP A N 1
ATOM 2671 C CA . TRP A 1 330 ? -2.912 24.034 5.656 1.00 40.22 330 TRP A CA 1
ATOM 2672 C C . TRP A 1 330 ? -1.606 23.424 6.184 1.00 40.22 330 TRP A C 1
ATOM 2674 O O . TRP A 1 330 ? -1.596 22.644 7.140 1.00 40.22 330 TRP A O 1
ATOM 2684 N N . ASP A 1 331 ? -0.498 23.830 5.580 1.00 45.19 331 ASP A N 1
ATOM 2685 C CA . ASP A 1 331 ? 0.700 23.010 5.469 1.00 45.19 331 ASP A CA 1
ATOM 2686 C C . ASP A 1 331 ? 1.509 22.972 6.773 1.00 45.19 331 ASP A C 1
ATOM 2688 O O . ASP A 1 331 ? 1.987 21.919 7.185 1.00 45.19 331 ASP A O 1
ATOM 2692 N N . GLN A 1 332 ? 1.580 24.097 7.492 1.00 43.66 332 GLN A N 1
ATOM 2693 C CA . GLN A 1 332 ? 2.436 24.260 8.678 1.00 43.66 332 GLN A CA 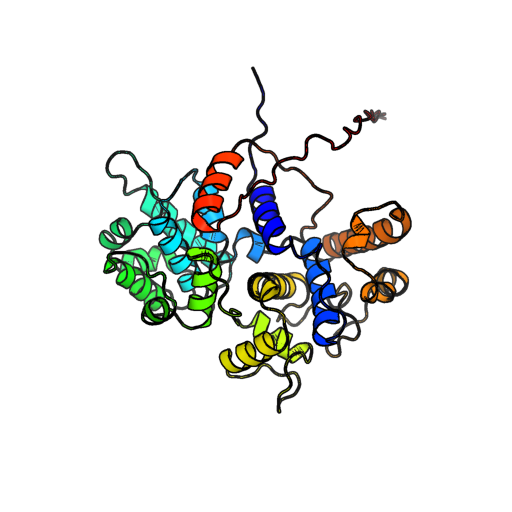1
ATOM 2694 C C . GLN A 1 332 ? 2.072 23.336 9.856 1.00 43.66 332 GLN A C 1
ATOM 2696 O O . GLN A 1 332 ? 2.948 22.938 10.618 1.00 43.66 332 GLN A O 1
ATOM 2701 N N . LYS A 1 333 ? 0.794 22.965 10.020 1.00 39.00 333 LYS A N 1
ATOM 2702 C CA . LYS A 1 333 ? 0.367 22.089 11.132 1.00 39.00 333 LYS A CA 1
ATOM 2703 C C . LYS A 1 333 ? 0.633 20.608 10.860 1.00 39.00 333 LYS A C 1
ATOM 2705 O O . LYS A 1 333 ? 0.939 19.868 11.788 1.00 39.00 333 LYS A O 1
ATOM 2710 N N . PHE A 1 334 ? 0.528 20.188 9.600 1.00 42.97 334 PHE A N 1
ATOM 2711 C CA . PHE A 1 334 ? 0.879 18.829 9.182 1.00 42.97 334 PHE A CA 1
ATOM 2712 C C . PHE A 1 334 ? 2.400 18.654 9.052 1.00 42.97 334 PHE A C 1
ATOM 2714 O O . PHE A 1 334 ? 2.923 17.603 9.412 1.00 42.97 334 PHE A O 1
ATOM 2721 N N . ASP A 1 335 ? 3.115 19.701 8.631 1.00 46.50 335 ASP A N 1
ATOM 2722 C CA . ASP A 1 335 ? 4.577 19.782 8.680 1.00 46.50 335 ASP A CA 1
ATOM 2723 C C . ASP A 1 335 ? 5.122 19.571 10.099 1.00 46.50 335 ASP A C 1
ATOM 2725 O O . ASP A 1 335 ? 6.023 18.757 10.295 1.00 46.50 335 ASP A O 1
ATOM 2729 N N . GLN A 1 336 ? 4.536 20.233 11.100 1.00 46.94 336 GLN A N 1
ATOM 2730 C CA . GLN A 1 336 ? 4.944 20.055 12.491 1.00 46.94 336 GLN A CA 1
ATOM 2731 C C . GLN A 1 336 ? 4.656 18.636 13.017 1.00 46.94 336 GLN A C 1
ATOM 2733 O O . GLN A 1 336 ? 5.547 18.020 13.597 1.00 46.94 336 GLN A O 1
ATOM 2738 N N . LEU A 1 337 ? 3.476 18.070 12.734 1.00 42.50 337 LEU A N 1
ATOM 2739 C CA . LEU A 1 337 ? 3.159 16.682 13.104 1.00 42.50 337 LEU A CA 1
ATOM 2740 C C . LEU A 1 337 ? 4.118 15.668 12.443 1.00 42.50 337 LEU A C 1
ATOM 2742 O O . LEU A 1 337 ? 4.467 14.661 13.048 1.00 42.50 337 LEU A O 1
ATOM 2746 N N . SER A 1 338 ? 4.595 15.943 11.225 1.00 41.44 338 SER A N 1
ATOM 2747 C CA . SER A 1 338 ? 5.633 15.138 10.563 1.00 41.44 338 SER A CA 1
ATOM 2748 C C . SER A 1 338 ? 7.014 15.296 11.188 1.00 41.44 338 SER A C 1
ATOM 2750 O O . SER A 1 338 ? 7.722 14.303 11.326 1.00 41.44 338 SER A O 1
ATOM 2752 N N . LYS A 1 339 ? 7.398 16.509 11.606 1.00 47.44 339 LYS A N 1
ATOM 2753 C CA . LYS A 1 339 ? 8.648 16.727 12.357 1.00 47.44 339 LYS A CA 1
ATOM 2754 C C . LYS A 1 339 ? 8.646 15.917 13.653 1.00 47.44 339 LYS A C 1
ATOM 2756 O O . LYS A 1 339 ? 9.663 15.323 13.993 1.00 47.44 339 LYS A O 1
ATOM 2761 N N . GLU A 1 340 ? 7.495 15.845 14.319 1.00 43.03 340 GLU A N 1
ATOM 2762 C CA . GLU A 1 340 ? 7.285 15.076 15.551 1.00 43.03 340 GLU A CA 1
ATOM 2763 C C . GLU A 1 340 ? 7.243 13.548 15.326 1.00 43.03 340 GLU A C 1
ATOM 2765 O O . GLU A 1 340 ? 7.692 12.806 16.194 1.00 43.03 340 GLU A O 1
ATOM 2770 N N . LEU A 1 341 ? 6.747 13.067 14.177 1.00 38.22 341 LEU A N 1
ATOM 2771 C CA . LEU A 1 341 ? 6.633 11.630 13.856 1.00 38.22 341 LEU A CA 1
ATOM 2772 C C . LEU A 1 341 ? 7.853 11.023 13.151 1.00 38.22 341 LEU A C 1
ATOM 2774 O O . LEU A 1 341 ? 8.184 9.868 13.391 1.00 38.22 341 LEU A O 1
ATOM 2778 N N . TYR A 1 342 ? 8.480 11.768 12.241 1.00 41.50 342 TYR A N 1
ATOM 2779 C CA . TYR A 1 342 ? 9.465 11.245 11.286 1.00 41.50 342 TYR A CA 1
ATOM 2780 C C . TYR A 1 342 ? 10.817 11.974 11.350 1.00 41.50 342 TYR A C 1
ATOM 2782 O O . TYR A 1 342 ? 11.736 11.634 10.607 1.00 41.50 342 TYR A O 1
ATOM 2790 N N . GLY A 1 343 ? 10.955 12.995 12.204 1.00 34.06 343 GLY A N 1
ATOM 2791 C CA . GLY A 1 343 ? 12.183 13.786 12.349 1.00 34.06 343 GLY A CA 1
ATOM 2792 C C . GLY A 1 343 ? 12.452 14.781 11.212 1.00 34.06 343 GLY A C 1
ATOM 2793 O O . GLY A 1 343 ? 13.471 15.468 11.234 1.00 34.06 343 GLY A O 1
ATOM 2794 N N . TYR A 1 344 ? 11.553 14.898 10.229 1.00 35.22 344 TYR A N 1
ATOM 2795 C CA . TYR A 1 344 ? 11.651 15.855 9.125 1.00 35.22 344 TYR A CA 1
ATOM 2796 C C . TYR A 1 344 ? 10.289 16.459 8.758 1.00 35.22 344 TYR A C 1
ATOM 2798 O O . TYR A 1 344 ? 9.226 15.889 9.008 1.00 35.22 344 TYR A O 1
ATOM 2806 N N . GLY A 1 345 ? 10.331 17.649 8.160 1.00 35.31 345 GLY A N 1
ATOM 2807 C CA . GLY A 1 345 ? 9.144 18.397 7.755 1.00 35.31 345 GLY A CA 1
ATOM 2808 C C . GLY A 1 345 ? 8.446 17.877 6.508 1.00 35.31 345 GLY A C 1
ATOM 2809 O O . GLY A 1 345 ? 9.105 17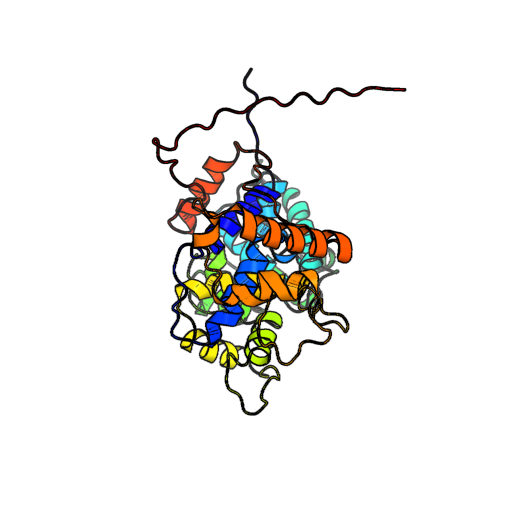.398 5.585 1.00 35.31 345 GLY A O 1
ATOM 2810 N N . LEU A 1 346 ? 7.124 18.088 6.451 1.00 38.47 346 LEU A N 1
ATOM 2811 C CA . LEU A 1 346 ? 6.377 18.067 5.186 1.00 38.47 346 LEU A CA 1
ATOM 2812 C C . LEU A 1 346 ? 6.564 19.361 4.372 1.00 38.47 346 LEU A C 1
ATOM 2814 O O . LEU A 1 346 ? 5.891 19.568 3.366 1.00 38.47 346 LEU A O 1
ATOM 2818 N N . LEU A 1 347 ? 7.444 20.264 4.800 1.00 35.56 347 LEU A N 1
ATOM 2819 C CA . LEU A 1 347 ? 7.816 21.463 4.064 1.00 35.56 347 LEU A CA 1
ATOM 2820 C C . LEU A 1 347 ? 9.334 21.608 4.033 1.00 35.56 347 LEU A C 1
ATOM 2822 O O . LEU A 1 347 ? 10.011 21.517 5.056 1.00 35.56 347 LEU A O 1
ATOM 2826 N N . GLU A 1 348 ? 9.858 21.872 2.841 1.00 39.38 348 GLU A N 1
ATOM 2827 C CA . GLU A 1 348 ? 11.230 22.339 2.675 1.00 39.38 348 GLU A CA 1
ATOM 2828 C C . GLU A 1 348 ? 11.286 23.817 3.065 1.00 39.38 348 GLU A C 1
ATOM 2830 O O . GLU A 1 348 ? 10.407 24.600 2.686 1.00 39.38 348 GLU A O 1
ATOM 2835 N N . GLU A 1 349 ? 12.315 24.211 3.817 1.00 40.47 349 GLU A N 1
ATOM 2836 C CA . GLU A 1 349 ? 12.620 25.627 3.991 1.00 40.47 349 GLU A CA 1
ATOM 2837 C C . GLU A 1 349 ? 12.949 26.198 2.611 1.00 40.47 349 GLU A C 1
ATOM 2839 O O . GLU A 1 349 ? 13.898 25.767 1.958 1.00 40.47 349 GLU A O 1
ATOM 2844 N N . LYS A 1 350 ? 12.120 27.131 2.127 1.00 38.03 350 LYS A N 1
ATOM 2845 C CA . LYS A 1 350 ? 12.366 27.784 0.840 1.00 38.03 350 LYS A CA 1
ATOM 2846 C C . LYS A 1 350 ? 13.652 28.590 0.940 1.00 38.03 350 LYS A C 1
ATOM 2848 O O . LYS A 1 350 ? 13.665 29.623 1.611 1.00 38.03 350 LYS A O 1
ATOM 2853 N N . ASP A 1 351 ? 14.684 28.138 0.236 1.00 35.75 351 ASP A N 1
ATOM 2854 C CA . ASP A 1 351 ? 15.912 28.903 0.060 1.00 35.75 351 ASP A CA 1
ATOM 2855 C C . ASP A 1 351 ? 15.555 30.277 -0.530 1.00 35.75 351 ASP A C 1
ATOM 2857 O O . ASP A 1 351 ? 14.840 30.395 -1.532 1.00 35.75 351 ASP A O 1
ATOM 2861 N N . ALA A 1 352 ? 15.992 31.341 0.140 1.00 40.09 352 ALA A N 1
ATOM 2862 C CA . ALA A 1 352 ? 15.527 32.701 -0.119 1.00 40.09 352 ALA A CA 1
ATOM 2863 C C . ALA A 1 352 ? 16.025 33.278 -1.461 1.00 40.09 352 ALA A C 1
ATOM 2865 O O . ALA A 1 352 ? 15.654 34.400 -1.819 1.00 40.09 352 ALA A O 1
ATOM 2866 N N . ASN A 1 353 ? 16.852 32.523 -2.193 1.00 37.00 353 ASN A N 1
ATOM 2867 C CA . ASN A 1 353 ? 17.604 32.973 -3.362 1.00 37.00 353 ASN A CA 1
ATOM 2868 C C . ASN A 1 353 ? 17.073 32.485 -4.725 1.00 37.00 353 ASN A C 1
ATOM 2870 O O . ASN A 1 353 ? 17.668 32.830 -5.748 1.00 37.00 353 ASN A O 1
ATOM 2874 N N . GLU A 1 354 ? 15.971 31.726 -4.800 1.00 30.78 354 GLU A N 1
ATOM 2875 C CA . GLU A 1 354 ? 15.430 31.318 -6.109 1.00 30.78 354 GLU A CA 1
ATOM 2876 C C . GLU A 1 354 ? 14.905 32.516 -6.942 1.00 30.78 354 GLU A C 1
ATOM 2878 O O . GLU A 1 354 ? 14.100 33.328 -6.459 1.00 30.78 354 GLU A O 1
ATOM 2883 N N . PRO A 1 355 ? 15.307 32.641 -8.225 1.00 29.56 355 PRO A N 1
ATOM 2884 C CA . PRO A 1 355 ? 14.928 33.771 -9.065 1.00 29.56 355 PRO A CA 1
ATOM 2885 C C . PRO A 1 355 ? 13.454 33.703 -9.496 1.00 29.56 355 PRO A C 1
ATOM 2887 O O . PRO A 1 355 ? 12.993 32.767 -10.147 1.00 29.56 355 PRO A O 1
ATOM 2890 N N . LYS A 1 356 ? 12.700 34.764 -9.190 1.00 30.50 356 LYS A N 1
ATOM 2891 C CA . LYS A 1 356 ? 11.270 34.875 -9.526 1.00 30.50 356 LYS A CA 1
ATOM 2892 C C . LYS A 1 356 ? 11.052 35.111 -11.025 1.00 30.50 356 LYS A C 1
ATOM 2894 O O . LYS A 1 356 ? 11.160 36.244 -11.500 1.00 30.50 356 LYS A O 1
ATOM 2899 N N . PHE A 1 357 ? 10.644 34.076 -11.756 1.00 25.28 357 PHE A N 1
ATOM 2900 C CA . PHE A 1 357 ? 10.206 34.214 -13.148 1.00 25.28 357 PHE A CA 1
ATOM 2901 C C . PHE A 1 357 ? 8.929 35.070 -13.264 1.00 25.28 357 PHE A C 1
ATOM 2903 O O . PHE A 1 357 ? 7.919 34.827 -12.599 1.00 25.28 357 PHE A O 1
ATOM 2910 N N . LYS A 1 358 ? 8.957 36.091 -14.134 1.00 27.22 358 LYS A N 1
ATOM 2911 C CA . LYS A 1 358 ? 7.785 36.932 -14.434 1.00 27.22 358 LYS A CA 1
ATOM 2912 C C . LYS A 1 358 ? 6.766 36.150 -15.267 1.00 27.22 358 LYS A C 1
ATOM 2914 O O . LYS A 1 358 ? 7.085 35.685 -16.357 1.00 27.22 358 LYS A O 1
ATOM 2919 N N . LYS A 1 359 ? 5.512 36.100 -14.807 1.00 27.56 359 LYS A N 1
ATOM 2920 C CA . LYS A 1 359 ? 4.384 35.605 -15.613 1.00 27.56 359 LYS A CA 1
ATOM 2921 C C . LYS A 1 359 ? 4.140 36.541 -16.802 1.00 27.56 359 LYS A C 1
ATOM 2923 O O . LYS A 1 359 ? 3.813 37.709 -16.601 1.00 27.56 359 LYS A O 1
ATOM 2928 N N . VAL A 1 360 ? 4.253 36.018 -18.021 1.00 25.67 360 VAL A N 1
ATOM 2929 C CA . VAL A 1 360 ? 3.778 36.688 -19.241 1.00 25.67 360 VAL A CA 1
ATOM 2930 C C . VAL A 1 360 ? 2.299 36.355 -19.429 1.00 25.67 360 VAL A C 1
ATOM 2932 O O . VAL A 1 360 ? 1.892 35.202 -19.298 1.00 25.67 360 VAL A O 1
ATOM 2935 N N . LYS A 1 361 ? 1.481 37.373 -19.700 1.00 24.83 361 LYS A N 1
ATOM 2936 C CA . LYS A 1 361 ? 0.036 37.239 -19.904 1.00 24.83 361 LYS A CA 1
ATOM 2937 C C . LYS A 1 361 ? -0.228 37.013 -21.396 1.00 24.83 361 LYS A C 1
ATOM 2939 O O . LYS A 1 361 ? 0.043 37.905 -22.192 1.00 24.83 361 LYS A O 1
ATOM 2944 N N . ILE A 1 362 ? -0.739 35.839 -21.767 1.00 27.00 362 ILE A N 1
ATOM 2945 C CA . ILE A 1 362 ? -1.179 35.548 -23.139 1.00 27.00 362 ILE A CA 1
ATOM 2946 C C . ILE A 1 362 ? -2.694 35.748 -23.190 1.00 27.00 362 ILE A C 1
ATOM 2948 O O . ILE A 1 362 ? -3.434 35.059 -22.490 1.00 27.00 362 ILE A O 1
ATOM 2952 N N . GLU A 1 363 ? -3.154 36.704 -23.994 1.00 27.56 363 GLU A N 1
ATOM 2953 C CA . GLU A 1 363 ? -4.579 36.940 -24.236 1.00 27.56 363 GLU A CA 1
ATOM 2954 C C . GLU A 1 363 ? -4.994 36.254 -25.539 1.00 27.56 363 GLU A C 1
ATOM 2956 O O . GLU A 1 363 ? -4.551 36.627 -26.624 1.00 27.56 363 GLU A O 1
ATOM 2961 N N . VAL A 1 364 ? -5.845 35.233 -25.427 1.00 28.94 364 VAL A N 1
ATOM 2962 C CA . VAL A 1 364 ? -6.447 34.562 -26.582 1.00 28.94 364 VAL A CA 1
ATOM 2963 C C . VAL A 1 364 ? -7.699 35.338 -26.977 1.00 28.94 364 VAL A C 1
ATOM 2965 O O . VAL A 1 364 ? -8.678 35.359 -26.231 1.00 28.94 364 VAL A O 1
ATOM 2968 N N . LYS A 1 365 ? -7.679 35.976 -28.150 1.00 29.23 365 LYS A N 1
ATOM 2969 C CA . LYS A 1 365 ? -8.894 36.537 -28.749 1.00 29.23 365 LYS A CA 1
ATOM 2970 C C . LYS A 1 365 ? -9.778 35.395 -29.249 1.00 29.23 365 LYS A C 1
ATOM 2972 O O . LYS A 1 365 ? -9.347 34.611 -30.089 1.00 29.23 365 LYS A O 1
ATOM 2977 N N . GLN A 1 366 ? -11.013 35.331 -28.760 1.00 32.09 366 GLN A N 1
ATOM 2978 C CA . GLN A 1 366 ? -12.079 34.620 -29.458 1.00 32.09 366 GLN A CA 1
ATOM 2979 C C . GLN A 1 366 ? -12.584 35.523 -30.583 1.00 32.09 366 GLN A C 1
ATOM 2981 O O . GLN A 1 366 ? -13.162 36.573 -30.306 1.00 32.09 366 GLN A O 1
ATOM 2986 N N . GLU A 1 367 ? -12.383 35.115 -31.832 1.00 29.80 367 GLU A N 1
ATOM 2987 C CA . GLU A 1 367 ? -13.187 35.621 -32.942 1.00 29.80 367 GLU A CA 1
ATOM 2988 C C . GLU A 1 367 ? -14.337 34.640 -33.170 1.00 29.80 367 GLU A C 1
ATOM 2990 O O . GLU A 1 367 ? -14.132 33.453 -33.418 1.00 29.80 367 GLU A O 1
ATOM 2995 N N . ILE A 1 368 ? -15.552 35.153 -32.994 1.00 34.47 368 ILE A N 1
ATOM 2996 C CA . ILE A 1 368 ? -16.802 34.500 -33.371 1.00 34.47 368 ILE A CA 1
ATOM 2997 C C . ILE A 1 368 ? -17.131 34.991 -34.779 1.00 34.47 368 ILE A C 1
ATOM 2999 O O . ILE A 1 368 ? -17.240 36.205 -34.947 1.00 34.47 368 ILE A O 1
ATOM 3003 N N . ILE A 1 369 ? -17.329 34.066 -35.721 1.00 34.94 369 ILE A N 1
ATOM 3004 C CA . ILE A 1 369 ? -18.465 33.960 -36.663 1.00 34.94 369 ILE A CA 1
ATOM 3005 C C . ILE A 1 369 ? -18.621 32.462 -36.963 1.00 34.94 369 ILE A C 1
ATOM 3007 O O . ILE A 1 369 ? -17.589 31.828 -37.277 1.00 34.94 369 ILE A O 1
#

Radius of gyration: 22.19 Å; chains: 1; bounding box: 48×64×63 Å

InterPro domains:
  IPR003265 HhH-GPD domain [PF00730] (83-216)
  IPR003265 HhH-GPD domain [SM00478] (87-247)
  IPR003265 HhH-GPD domain [cd00056] (80-245)
  IPR011257 DNA glycosylase [SSF48150] (79-265)
  IPR023170 Helix-hairpin-helix, base-excision DNA repair, C-terminal [G3DSA:1.10.1670.10] (183-271)